Protein AF-A0A143XSC1-F1 (afdb_monomer)

Secondary structure (DSSP, 8-state):
-HHHHHHHHHTTHHHH-HHHHHHHHHHHHHHHHHTTSS-HHHHHHHHHHHHHTT-TTTTSS--TTS---HHHHHHHHHHHHHHHHTT-HHHHHHHHHHHHHHHHTSTTTTTS--TTHHHHHHHHHHHHHHTT-HHHHHHHHHHHHHHHHHHT--TTHHHHHHHHHHHHHHHHHHHHSS----HHHHHHHHHHHHHHHHTT-HHHHHHHHHHHHHHHT---

pLDDT: mean 88.8, std 8.93, range [53.47, 97.88]

Foldseek 3Di:
DVVVVVVCVVVVCCPPPLLNVLVVLLVCLVVCVVVVNDALVVSLVSLQVSLCSPVVCPPVDQQLQPQDDLSNVVSLLSNLVSCVVVVVLVVSLVSLNSNLSNQVNDPCNVVDDNPCPLVSLLVNLVSCLSNVNLVVSLVSLVVSCVVCVVVVHLPCNLSSLVSNLVSVQVVCCVVPVHGDDDDVNLVSLVVSLVSCVVVVVPVVNVVSVVVSVVSVPHDD

Sequence (220 aa):
MQQLEVTLRRKRLVENCPRNYQFILMTNAIIEKTLGKISSEEKRNQLILALQQTIPEYPNKDLSKRMLLWQEAKILNSIVTTYIDCQDYEKATEVWEMIRNSYQASKLYRFVDYEGYNLMQANYASCIGSSGDYFQSTKLCYENIRHCLKEGNIEFLERACYGITWNREQEIKQKYGKLKKETTYLEKLRQAEVIANMLNQTVLIEFLKKHRQMLDKITH

Mean predicted aligned error: 6.28 Å

Nearest PDB structures (foldseek):
  8rsv-assembly2_B  TM=7.658E-01  e=3.445E-02  Bacillus phage phi3T
  8rte-assembly1_B  TM=5.671E-01  e=4.942E-02  Bacillus phage phi105
  2hr2-assembly2_B  TM=6.413E-01  e=1.165E-01  Chlorobaculum tepidum TLS
  7qds-assembly1_B  TM=4.715E-01  e=2.628E-02  Homo sapiens
  4d0p-assembly1_A  TM=4.547E-01  e=2.746E-01  Homo sapiens

Solvent-accessible surface area (backbone atoms only — not comparable to full-atom values): 11752 Å² total; per-residue (Å²): 110,70,70,56,55,52,48,46,58,73,63,35,44,57,81,75,29,48,67,48,38,22,50,51,40,40,49,48,31,52,50,38,37,74,72,66,75,41,51,52,65,57,29,33,55,41,34,48,58,19,42,31,50,82,38,70,58,54,88,84,52,88,50,32,80,42,75,68,52,72,68,54,49,53,44,51,53,52,39,31,52,29,28,48,78,69,68,36,47,65,63,24,47,55,55,45,50,30,55,52,37,7,48,68,64,31,94,51,54,92,75,52,91,56,95,51,53,66,59,49,54,51,52,45,24,51,49,38,32,73,68,66,43,30,66,62,15,36,52,43,22,54,52,49,44,55,49,29,62,72,73,72,49,66,94,59,45,29,57,26,27,36,48,39,24,53,30,52,50,49,54,39,28,72,74,65,76,40,82,70,79,55,71,72,42,53,52,28,40,50,52,15,39,54,45,26,58,78,68,66,37,63,71,56,37,53,52,47,53,53,51,50,58,57,52,70,68,52,76,133

Structure (mmCIF, N/CA/C/O backbone):
data_AF-A0A143XSC1-F1
#
_entry.id   AF-A0A143XSC1-F1
#
loop_
_atom_site.group_PDB
_atom_site.id
_atom_site.type_symbol
_atom_site.label_atom_id
_atom_site.label_alt_id
_atom_site.label_comp_id
_atom_site.label_asym_id
_atom_site.label_entity_id
_atom_site.label_seq_id
_atom_site.pdbx_PDB_ins_code
_atom_site.Cartn_x
_atom_site.Cartn_y
_atom_site.Cartn_z
_atom_site.occupancy
_atom_site.B_iso_or_equiv
_atom_site.auth_seq_id
_atom_site.auth_comp_id
_atom_site.auth_asym_id
_atom_site.auth_atom_id
_atom_site.pdbx_PDB_model_num
ATOM 1 N N . MET A 1 1 ? 18.998 23.230 -22.964 1.00 53.47 1 MET A N 1
ATOM 2 C CA . MET A 1 1 ? 17.919 22.227 -23.137 1.00 53.47 1 MET A CA 1
ATOM 3 C C . MET A 1 1 ? 17.970 21.511 -24.490 1.00 53.47 1 MET A C 1
ATOM 5 O O . MET A 1 1 ? 18.024 20.290 -24.472 1.00 53.47 1 MET A O 1
ATOM 9 N N . GLN A 1 2 ? 18.075 22.205 -25.634 1.00 57.94 2 GLN A N 1
ATOM 10 C CA . GLN A 1 2 ? 18.124 21.576 -26.976 1.00 57.94 2 GLN A CA 1
ATOM 11 C C . GLN A 1 2 ? 19.201 20.479 -27.157 1.00 57.94 2 GLN A C 1
ATOM 13 O O . GLN A 1 2 ? 18.932 19.454 -27.776 1.00 57.94 2 GLN A O 1
ATOM 18 N N . GLN A 1 3 ? 20.398 20.619 -26.569 1.00 73.31 3 GLN A N 1
ATOM 19 C CA . GLN A 1 3 ? 21.438 19.574 -26.640 1.00 73.31 3 GLN A CA 1
ATOM 20 C C . GLN A 1 3 ? 21.057 18.262 -25.931 1.00 73.31 3 GLN A C 1
ATOM 22 O O . GLN A 1 3 ? 21.475 17.186 -26.367 1.00 73.31 3 GLN A O 1
ATOM 27 N N . LEU A 1 4 ? 20.266 18.328 -24.855 1.00 75.25 4 LEU A N 1
ATOM 28 C CA . LEU A 1 4 ? 19.865 17.143 -24.096 1.00 75.25 4 LEU A CA 1
ATOM 29 C C . LEU A 1 4 ? 18.813 16.339 -24.864 1.00 75.25 4 LEU A C 1
ATOM 31 O O . LEU A 1 4 ? 18.973 15.133 -25.014 1.00 75.25 4 LEU A O 1
ATOM 35 N N . GLU A 1 5 ? 17.797 16.999 -25.423 1.00 74.62 5 GLU A N 1
ATOM 36 C CA . GLU A 1 5 ? 16.769 16.352 -26.252 1.00 74.62 5 GLU A CA 1
ATOM 37 C C . GLU A 1 5 ? 17.369 15.679 -27.490 1.00 74.62 5 GLU A C 1
ATOM 39 O O . GLU A 1 5 ? 17.056 14.524 -27.786 1.00 74.62 5 GLU A O 1
ATOM 44 N N . VAL A 1 6 ? 18.298 16.362 -28.171 1.00 77.50 6 VAL A N 1
ATOM 45 C CA . VAL A 1 6 ? 19.040 15.797 -29.307 1.00 77.50 6 VAL A CA 1
ATOM 46 C C . VAL A 1 6 ? 19.853 14.577 -28.872 1.00 77.50 6 VAL A C 1
ATOM 48 O O . VAL A 1 6 ? 19.858 13.563 -29.566 1.00 77.50 6 VAL A O 1
ATOM 51 N N . THR A 1 7 ? 20.494 14.628 -27.702 1.00 75.75 7 THR A N 1
ATOM 52 C CA . THR A 1 7 ? 21.266 13.497 -27.165 1.00 75.75 7 THR A CA 1
ATOM 53 C C . THR A 1 7 ? 20.369 12.314 -26.789 1.00 75.75 7 THR A C 1
ATOM 55 O O . THR A 1 7 ? 20.707 11.177 -27.118 1.00 75.75 7 THR A O 1
ATOM 58 N N . LEU A 1 8 ? 19.222 12.560 -26.148 1.00 72.88 8 LEU A N 1
ATOM 59 C CA . LEU A 1 8 ? 18.242 11.534 -25.770 1.00 72.88 8 LEU A CA 1
ATOM 60 C C . LEU A 1 8 ? 17.684 10.813 -27.006 1.00 72.88 8 LEU A C 1
ATOM 62 O O . LEU A 1 8 ? 17.667 9.580 -27.034 1.00 72.88 8 LEU A O 1
ATOM 66 N N . ARG A 1 9 ? 17.302 11.575 -28.044 1.00 73.12 9 ARG A N 1
ATOM 67 C CA . ARG A 1 9 ? 16.818 11.036 -29.326 1.00 73.12 9 ARG A CA 1
ATOM 68 C C . ARG A 1 9 ? 17.917 10.286 -30.075 1.00 73.12 9 ARG A C 1
ATOM 70 O O . ARG A 1 9 ? 17.710 9.145 -30.471 1.00 73.12 9 ARG A O 1
ATOM 77 N N . ARG A 1 10 ? 19.114 10.872 -30.205 1.00 72.25 10 ARG A N 1
ATOM 78 C CA . ARG A 1 10 ? 20.255 10.249 -30.903 1.00 72.25 10 ARG A CA 1
ATOM 79 C C . ARG A 1 10 ? 20.677 8.930 -30.262 1.00 72.25 10 ARG A C 1
ATOM 81 O O . ARG A 1 10 ? 20.982 7.979 -30.972 1.00 72.25 10 ARG A O 1
ATOM 88 N N . LYS A 1 11 ? 20.708 8.864 -28.929 1.00 72.31 11 LYS A N 1
ATOM 89 C CA . LYS A 1 11 ? 21.064 7.640 -28.198 1.00 72.31 11 LYS A CA 1
ATOM 90 C C . LYS A 1 11 ? 19.918 6.622 -28.132 1.00 72.31 11 LYS A C 1
ATOM 92 O O . LYS A 1 11 ? 20.134 5.532 -27.603 1.00 72.31 11 LYS A O 1
ATOM 97 N N . ARG A 1 12 ? 18.725 6.972 -28.642 1.00 74.75 12 ARG A N 1
ATOM 98 C CA . ARG A 1 12 ? 17.505 6.149 -28.620 1.00 74.75 12 ARG A CA 1
ATOM 99 C C . ARG A 1 12 ? 17.269 5.548 -27.229 1.00 74.75 12 ARG A C 1
ATOM 101 O O . ARG A 1 12 ? 16.943 4.377 -27.093 1.00 74.75 12 ARG A O 1
ATOM 108 N N . LEU A 1 13 ? 17.500 6.333 -26.169 1.00 71.50 13 LEU A N 1
ATOM 109 C CA . LEU A 1 13 ? 17.556 5.809 -24.794 1.00 71.50 13 LEU A CA 1
ATOM 110 C C . LEU A 1 13 ? 16.220 5.245 -24.312 1.00 71.50 13 LEU A C 1
ATOM 112 O O . LEU A 1 13 ? 16.215 4.411 -23.413 1.00 71.50 13 LEU A O 1
ATOM 116 N N . VAL A 1 14 ? 15.110 5.686 -24.899 1.00 69.25 14 VAL A N 1
ATOM 117 C CA . VAL A 1 14 ? 13.780 5.114 -24.661 1.00 69.25 14 VAL A CA 1
ATOM 118 C C . VAL A 1 14 ? 13.671 3.703 -25.240 1.00 69.25 14 VAL A C 1
ATOM 120 O O . VAL A 1 14 ? 13.105 2.830 -24.601 1.00 69.25 14 VAL A O 1
ATOM 123 N N . GLU A 1 15 ? 14.250 3.472 -26.415 1.00 70.56 15 GLU A N 1
ATOM 124 C CA . GLU A 1 15 ? 14.113 2.226 -27.178 1.00 70.56 15 GLU A CA 1
ATOM 125 C C . GLU A 1 15 ? 15.192 1.200 -26.801 1.00 70.56 15 GLU A C 1
ATOM 127 O O . GLU A 1 15 ? 14.943 0.002 -26.799 1.00 70.56 15 GLU A O 1
ATOM 132 N N . ASN A 1 16 ? 16.387 1.669 -26.434 1.00 78.56 16 ASN A N 1
ATOM 133 C CA . ASN A 1 16 ? 17.549 0.818 -26.171 1.00 78.56 16 ASN A CA 1
ATOM 134 C C . ASN A 1 16 ? 17.730 0.448 -24.689 1.00 78.56 16 ASN A C 1
ATOM 136 O O . ASN A 1 16 ? 18.581 -0.378 -24.367 1.00 78.56 16 ASN A O 1
ATOM 140 N N . CYS A 1 17 ? 16.991 1.076 -23.770 1.00 84.88 17 CYS A N 1
ATOM 141 C CA . CYS A 1 17 ? 17.088 0.794 -22.338 1.00 84.88 17 CYS A CA 1
ATOM 142 C C . CYS A 1 17 ? 15.740 0.279 -21.818 1.00 84.88 17 CYS A C 1
ATOM 144 O O . CYS A 1 17 ? 14.825 1.087 -21.623 1.00 84.88 17 CYS A O 1
ATOM 146 N N . PRO A 1 18 ? 15.619 -1.024 -21.503 1.00 86.38 18 PRO A N 1
ATOM 147 C CA . PRO A 1 18 ? 14.362 -1.598 -21.025 1.00 86.38 18 PRO A CA 1
ATOM 148 C C . PRO A 1 18 ? 13.798 -0.894 -19.784 1.00 86.38 18 PRO A C 1
ATOM 150 O O . PRO A 1 18 ? 12.588 -0.747 -19.653 1.00 86.38 18 PRO A O 1
ATOM 153 N N . ARG A 1 19 ? 14.664 -0.363 -18.908 1.00 87.50 19 ARG A N 1
ATOM 154 C CA . ARG A 1 19 ? 14.249 0.424 -17.732 1.00 87.50 19 ARG A CA 1
ATOM 155 C C . ARG A 1 19 ? 13.591 1.757 -18.089 1.00 87.50 19 ARG A C 1
ATOM 157 O O . ARG A 1 19 ? 12.661 2.175 -17.406 1.00 87.50 19 ARG A O 1
ATOM 164 N N . ASN A 1 20 ? 14.045 2.419 -19.150 1.00 87.56 20 ASN A N 1
ATOM 165 C CA . ASN A 1 20 ? 13.431 3.671 -19.591 1.00 87.56 20 ASN A CA 1
ATOM 166 C C . ASN A 1 20 ? 12.065 3.400 -20.220 1.00 87.56 20 ASN A C 1
ATOM 168 O O . ASN A 1 20 ? 11.109 4.122 -19.945 1.00 87.56 20 ASN A O 1
ATOM 172 N N . TYR A 1 21 ? 11.963 2.332 -21.013 1.00 88.06 21 TYR A N 1
ATOM 173 C CA . TYR A 1 21 ? 10.695 1.931 -21.608 1.00 88.06 21 TYR A CA 1
ATOM 174 C C . TYR A 1 21 ? 9.681 1.487 -20.545 1.00 88.06 21 TYR A C 1
ATOM 176 O O . TYR A 1 21 ? 8.552 1.974 -20.531 1.00 88.06 21 TYR A O 1
ATOM 184 N N . GLN A 1 22 ? 10.116 0.674 -19.577 1.00 92.31 22 GLN A N 1
ATOM 185 C CA . GLN A 1 22 ? 9.345 0.309 -18.387 1.00 92.31 22 GLN A CA 1
ATOM 186 C C . GLN A 1 22 ? 8.793 1.538 -17.651 1.00 92.31 22 GLN A C 1
ATOM 188 O O . GLN A 1 22 ? 7.606 1.586 -17.331 1.00 92.31 22 GLN A O 1
ATOM 193 N N . PHE A 1 23 ? 9.640 2.540 -17.396 1.00 90.50 23 PHE A N 1
ATOM 194 C CA . PHE A 1 23 ? 9.232 3.762 -16.705 1.00 90.50 23 PHE A CA 1
ATOM 195 C C . PHE A 1 23 ? 8.156 4.537 -17.478 1.00 90.50 23 PHE A C 1
ATOM 197 O O . PHE A 1 23 ? 7.181 4.997 -16.880 1.00 90.50 23 PHE A O 1
ATOM 204 N N . ILE A 1 24 ? 8.305 4.658 -18.800 1.00 90.25 24 ILE A N 1
ATOM 205 C CA . ILE A 1 24 ? 7.336 5.352 -19.659 1.00 90.25 24 ILE A CA 1
ATOM 206 C C . ILE A 1 24 ? 5.997 4.613 -19.669 1.00 90.25 24 ILE A C 1
ATOM 208 O O . ILE A 1 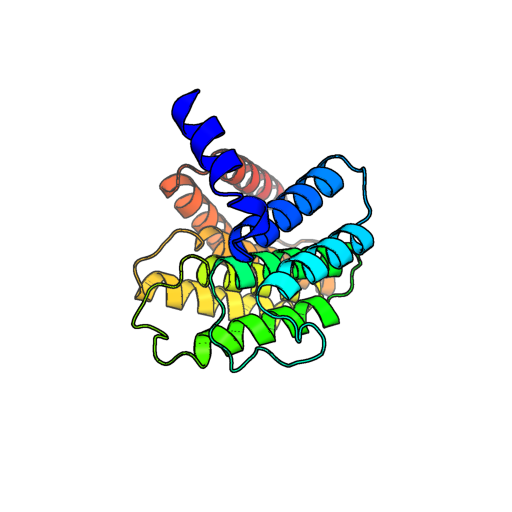24 ? 4.963 5.242 -19.456 1.00 90.25 24 ILE A O 1
ATOM 212 N N . LEU A 1 25 ? 6.011 3.289 -19.848 1.00 92.56 25 LEU A N 1
ATOM 213 C CA . LEU A 1 25 ? 4.795 2.473 -19.832 1.00 92.56 25 LEU A CA 1
ATOM 214 C C . LEU A 1 25 ? 4.064 2.574 -18.486 1.00 92.56 25 LEU A C 1
ATOM 216 O O . LEU A 1 25 ? 2.864 2.836 -18.461 1.00 92.56 25 LEU A O 1
ATOM 220 N N . MET A 1 26 ? 4.789 2.448 -17.368 1.00 94.56 26 MET A N 1
ATOM 221 C CA . MET A 1 26 ? 4.215 2.615 -16.028 1.00 94.56 26 MET A CA 1
ATOM 222 C C . MET A 1 26 ? 3.585 4.003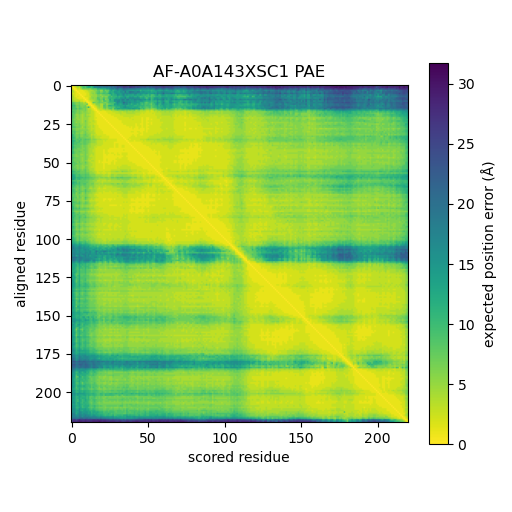 -15.856 1.00 94.56 26 MET A C 1
ATOM 224 O O . MET A 1 26 ? 2.467 4.120 -15.354 1.00 94.56 26 MET A O 1
ATOM 228 N N . THR A 1 27 ? 4.295 5.053 -16.270 1.00 93.56 27 THR A N 1
ATOM 229 C CA . THR A 1 27 ? 3.835 6.440 -16.124 1.00 93.56 27 THR A CA 1
ATOM 230 C C . THR A 1 27 ? 2.571 6.694 -16.940 1.00 93.56 27 THR A C 1
ATOM 232 O O . THR A 1 27 ? 1.609 7.251 -16.411 1.00 93.56 27 THR A O 1
ATOM 235 N N . ASN A 1 28 ? 2.530 6.229 -18.190 1.00 94.25 28 ASN A N 1
ATOM 236 C CA . ASN A 1 28 ? 1.355 6.363 -19.049 1.00 94.25 28 ASN A CA 1
ATOM 237 C C . ASN A 1 28 ? 0.142 5.639 -18.454 1.00 94.25 28 ASN A C 1
ATOM 239 O O . ASN A 1 28 ? -0.910 6.257 -18.321 1.00 94.25 28 ASN A O 1
ATOM 243 N N . ALA A 1 29 ? 0.310 4.399 -17.983 1.00 96.19 29 ALA A N 1
ATOM 244 C CA . ALA A 1 29 ? -0.768 3.633 -17.357 1.00 96.19 29 ALA A CA 1
ATOM 245 C C . ALA A 1 29 ? -1.358 4.339 -16.123 1.00 96.19 29 ALA A C 1
ATOM 247 O O . ALA A 1 29 ? -2.573 4.356 -15.907 1.00 96.19 29 ALA A O 1
ATOM 248 N N . ILE A 1 30 ? -0.503 4.953 -15.297 1.00 94.56 30 ILE A N 1
ATOM 249 C CA . ILE A 1 30 ? -0.938 5.724 -14.125 1.00 94.56 30 ILE A CA 1
ATOM 250 C C . ILE A 1 30 ? -1.704 6.982 -14.556 1.00 94.56 30 ILE A C 1
ATOM 252 O O . ILE A 1 30 ? -2.778 7.252 -14.012 1.00 94.56 30 ILE A O 1
ATOM 256 N N . ILE A 1 31 ? -1.183 7.739 -15.525 1.00 95.44 31 ILE A N 1
ATOM 257 C CA . ILE A 1 31 ? -1.809 8.977 -16.013 1.00 95.44 31 ILE A CA 1
ATOM 258 C C . ILE A 1 31 ? -3.158 8.677 -16.671 1.00 95.44 31 ILE A C 1
ATOM 260 O O . ILE A 1 31 ? -4.155 9.308 -16.329 1.00 95.44 31 ILE A O 1
ATOM 264 N N . GLU A 1 32 ? -3.217 7.704 -17.577 1.00 96.88 32 GLU A N 1
ATOM 265 C CA . GLU A 1 32 ? -4.442 7.332 -18.287 1.00 96.88 32 GLU A CA 1
ATOM 266 C C . GLU A 1 32 ? -5.543 6.899 -17.319 1.00 96.88 32 GLU A C 1
ATOM 268 O O . GLU A 1 32 ? -6.682 7.354 -17.446 1.00 96.88 32 GLU A O 1
ATOM 273 N N . LYS A 1 33 ? -5.203 6.102 -16.298 1.00 96.00 33 LYS A N 1
ATOM 274 C CA . LYS A 1 33 ? -6.163 5.713 -15.259 1.00 96.00 33 LYS A CA 1
ATOM 275 C C . LYS A 1 33 ? -6.625 6.908 -14.431 1.00 96.00 33 LYS A C 1
ATOM 277 O O . LYS A 1 33 ? -7.815 7.032 -14.153 1.00 96.00 33 LYS A O 1
ATOM 282 N N . THR A 1 34 ? -5.704 7.790 -14.047 1.00 93.88 34 THR A N 1
ATOM 283 C CA . THR A 1 34 ? -6.022 8.995 -13.257 1.00 93.88 34 THR A CA 1
ATOM 284 C C . THR A 1 34 ? -6.955 9.934 -14.023 1.00 93.88 34 THR A C 1
ATOM 286 O O . THR A 1 34 ? -7.848 10.533 -13.435 1.00 93.88 34 THR A O 1
ATOM 289 N N . LEU A 1 35 ? -6.793 10.017 -15.346 1.00 95.56 35 LEU A N 1
ATOM 290 C CA . LEU A 1 35 ? -7.663 10.782 -16.241 1.00 95.56 35 LEU A CA 1
ATOM 291 C C . LEU A 1 35 ? -8.979 10.061 -16.590 1.00 95.56 35 LEU A C 1
ATOM 293 O O . LEU A 1 35 ? -9.747 10.579 -17.397 1.00 95.56 35 LEU A O 1
ATOM 297 N N . GLY A 1 36 ? -9.232 8.869 -16.040 1.00 95.50 36 GLY A N 1
ATOM 298 C CA . GLY A 1 36 ? -10.435 8.082 -16.321 1.00 95.50 36 GLY A CA 1
ATOM 299 C C . GLY A 1 36 ? -10.503 7.509 -17.741 1.00 95.50 36 GLY A C 1
ATOM 300 O O . GLY A 1 36 ? -11.580 7.124 -18.180 1.00 95.50 36 GLY A O 1
ATOM 301 N N . LYS A 1 37 ? -9.377 7.459 -18.466 1.00 97.25 37 LYS A N 1
ATOM 302 C CA . LYS A 1 37 ? -9.316 6.971 -19.856 1.00 97.25 37 LYS A CA 1
ATOM 303 C C . LYS A 1 37 ? -9.288 5.451 -19.960 1.00 97.25 37 LYS A C 1
ATOM 305 O O . LYS A 1 37 ? -9.700 4.918 -20.980 1.00 97.25 37 LYS A O 1
ATOM 310 N N . ILE A 1 38 ? -8.773 4.787 -18.927 1.00 97.69 38 ILE A N 1
ATOM 311 C CA . ILE A 1 38 ? -8.673 3.330 -18.853 1.00 97.69 38 ILE A CA 1
ATOM 312 C C . ILE A 1 38 ? -9.216 2.822 -17.515 1.00 97.69 38 ILE A C 1
ATOM 314 O O . ILE A 1 38 ? -9.172 3.502 -16.482 1.00 97.69 38 ILE A O 1
ATOM 318 N N . SER A 1 39 ? -9.721 1.598 -17.535 1.00 97.44 39 SER A N 1
ATOM 319 C CA . SER A 1 39 ? -10.133 0.814 -16.376 1.00 97.44 39 SER A CA 1
ATOM 320 C C . SER A 1 39 ? -8.936 0.370 -15.521 1.00 97.44 39 SER A C 1
ATOM 322 O O . SER A 1 39 ? -7.770 0.480 -15.911 1.00 97.44 39 SER A O 1
ATOM 324 N N . SER A 1 40 ? -9.211 -0.135 -14.312 1.00 96.69 40 SER A N 1
ATOM 325 C CA . SER A 1 40 ? -8.159 -0.698 -13.449 1.00 96.69 40 SER A CA 1
ATOM 326 C C . SER A 1 40 ? -7.548 -1.971 -14.052 1.00 96.69 40 SER A C 1
ATOM 328 O O . SER A 1 40 ? -6.351 -2.200 -13.897 1.00 96.69 40 SER A O 1
ATOM 330 N N . GLU A 1 41 ? -8.328 -2.751 -14.804 1.00 97.06 41 GLU A N 1
ATOM 331 C CA . GLU A 1 41 ? -7.845 -3.934 -15.522 1.00 97.06 41 GLU A CA 1
ATOM 332 C C . GLU A 1 41 ? -6.928 -3.573 -16.698 1.00 97.06 41 GLU A C 1
ATOM 334 O O . GLU A 1 41 ? -5.845 -4.139 -16.835 1.00 97.06 41 GLU A O 1
ATOM 339 N N . GLU A 1 42 ? -7.288 -2.572 -17.499 1.00 97.62 42 GLU A N 1
ATOM 340 C CA . GLU A 1 42 ? -6.419 -2.086 -18.578 1.00 97.62 42 GLU A CA 1
ATOM 341 C C . GLU A 1 42 ? -5.112 -1.504 -18.026 1.00 97.62 42 GLU A C 1
ATOM 343 O O . GLU A 1 42 ? -4.034 -1.831 -18.529 1.00 97.62 42 GLU A O 1
ATOM 348 N N . LYS A 1 43 ? -5.175 -0.726 -16.931 1.00 97.81 43 LYS A N 1
ATOM 349 C CA . LYS A 1 43 ? -3.973 -0.262 -16.216 1.00 97.81 43 LYS A CA 1
ATOM 350 C C . LYS A 1 43 ? -3.108 -1.446 -15.787 1.00 97.81 43 LYS A C 1
ATOM 352 O O . LYS A 1 43 ? -1.892 -1.407 -15.965 1.00 97.81 43 LYS A O 1
ATOM 357 N N . ARG A 1 44 ? -3.709 -2.500 -15.227 1.00 97.88 44 ARG A N 1
ATOM 358 C CA . ARG A 1 44 ? -2.992 -3.709 -14.799 1.00 97.88 44 ARG A CA 1
ATOM 359 C C . ARG A 1 44 ? -2.264 -4.368 -15.966 1.00 97.88 44 ARG A C 1
ATOM 361 O O . ARG A 1 44 ? -1.077 -4.650 -15.837 1.00 97.88 44 ARG A O 1
ATOM 368 N N . ASN A 1 45 ? -2.931 -4.544 -17.103 1.00 97.25 45 ASN A N 1
ATOM 369 C CA . ASN A 1 45 ? -2.332 -5.141 -18.298 1.00 97.25 45 ASN A CA 1
ATOM 370 C C . ASN A 1 45 ? -1.138 -4.315 -18.803 1.00 97.25 45 ASN A C 1
ATOM 372 O O . ASN A 1 45 ? -0.071 -4.871 -19.063 1.00 97.25 45 ASN A O 1
ATOM 376 N N . GLN A 1 46 ? -1.264 -2.985 -18.850 1.00 97.38 46 GLN A N 1
ATOM 377 C CA . GLN A 1 46 ? -0.148 -2.107 -19.218 1.00 97.38 46 GLN A CA 1
ATOM 378 C C . GLN A 1 46 ? 1.022 -2.185 -18.218 1.00 97.38 46 GLN A C 1
ATOM 380 O O . GLN A 1 46 ? 2.186 -2.198 -18.620 1.00 97.38 46 GLN A O 1
ATOM 385 N N . LEU A 1 47 ? 0.740 -2.282 -16.914 1.00 97.88 47 LEU A N 1
ATOM 386 C CA . LEU A 1 47 ? 1.769 -2.439 -15.882 1.00 97.88 47 LEU A CA 1
ATOM 387 C C . LEU A 1 47 ? 2.477 -3.800 -15.956 1.00 97.88 47 LEU A C 1
ATOM 389 O O . LEU A 1 47 ? 3.686 -3.861 -15.737 1.00 97.88 47 LEU A O 1
ATOM 393 N N . ILE A 1 48 ? 1.762 -4.875 -16.301 1.00 97.25 48 ILE A N 1
ATOM 394 C CA . ILE A 1 48 ? 2.359 -6.194 -16.560 1.00 97.25 48 ILE A CA 1
ATOM 395 C C . ILE A 1 48 ? 3.339 -6.098 -17.736 1.00 97.25 48 ILE A C 1
ATOM 397 O O . ILE A 1 48 ? 4.489 -6.514 -17.600 1.00 97.25 48 ILE A O 1
ATOM 401 N N . LEU A 1 49 ? 2.931 -5.470 -18.845 1.00 95.88 49 LEU A N 1
ATOM 402 C CA . LEU A 1 49 ? 3.799 -5.243 -20.009 1.00 95.88 49 LEU A CA 1
ATOM 403 C C . LEU A 1 49 ? 5.031 -4.393 -19.660 1.00 95.88 49 LEU A C 1
ATOM 405 O O . LEU A 1 49 ? 6.131 -4.650 -20.157 1.00 95.88 49 LEU A O 1
ATOM 409 N N . ALA A 1 50 ? 4.868 -3.397 -18.783 1.00 96.06 50 ALA A N 1
ATOM 410 C CA . ALA A 1 50 ? 5.972 -2.589 -18.274 1.00 96.06 50 ALA A CA 1
ATOM 411 C C . ALA A 1 50 ? 6.950 -3.427 -17.434 1.00 96.06 50 ALA A C 1
ATOM 413 O O . ALA A 1 50 ? 8.169 -3.305 -17.586 1.00 96.06 50 ALA A O 1
ATOM 414 N N . LEU A 1 51 ? 6.442 -4.300 -16.560 1.00 96.19 51 LEU A N 1
ATOM 415 C CA . LEU A 1 51 ? 7.278 -5.165 -15.730 1.00 96.19 51 LEU A CA 1
ATOM 416 C C . LEU A 1 51 ? 8.043 -6.195 -16.572 1.00 96.19 51 LEU A C 1
ATOM 418 O O . LEU A 1 51 ? 9.228 -6.423 -16.332 1.00 96.19 51 LEU A O 1
ATOM 422 N N . GLN A 1 52 ? 7.407 -6.728 -17.617 1.00 96.06 52 GLN A N 1
ATOM 423 C CA . GLN A 1 52 ? 8.007 -7.685 -18.553 1.00 96.06 52 GLN A CA 1
ATOM 424 C C . GLN A 1 52 ? 9.237 -7.146 -19.297 1.00 96.06 52 GLN A C 1
ATOM 426 O O . GLN A 1 52 ? 10.055 -7.934 -19.763 1.00 96.06 52 GLN A O 1
ATOM 431 N N . GLN A 1 53 ? 9.441 -5.824 -19.339 1.00 94.50 53 GLN A N 1
ATOM 432 C CA . GLN A 1 53 ? 10.664 -5.237 -19.900 1.00 94.50 53 GLN A CA 1
ATOM 433 C C . GLN A 1 53 ? 11.923 -5.577 -19.083 1.00 94.50 53 GLN A C 1
ATOM 435 O O . GLN A 1 53 ? 13.023 -5.591 -19.630 1.00 94.50 53 GLN A O 1
ATOM 440 N N . THR A 1 54 ? 11.795 -5.848 -17.778 1.00 93.81 54 THR A N 1
ATOM 441 C CA . THR A 1 54 ? 12.929 -6.232 -16.908 1.00 93.81 54 THR A CA 1
ATOM 442 C C . THR A 1 54 ? 12.756 -7.601 -16.247 1.00 93.81 54 THR A C 1
ATOM 444 O O . THR A 1 54 ? 13.736 -8.188 -15.773 1.00 93.81 54 THR A O 1
ATOM 447 N N . ILE A 1 55 ? 11.529 -8.130 -16.244 1.00 94.75 55 ILE A N 1
ATOM 448 C CA . ILE A 1 55 ? 11.168 -9.461 -15.745 1.00 94.75 55 ILE A CA 1
ATOM 449 C C . ILE A 1 55 ? 10.274 -10.171 -16.777 1.00 94.75 55 ILE A C 1
ATOM 451 O O . ILE A 1 55 ? 9.061 -10.267 -16.569 1.00 94.75 55 ILE A O 1
ATOM 455 N N . PRO A 1 56 ? 10.832 -10.666 -17.899 1.00 94.44 56 PRO A N 1
ATOM 456 C CA . PRO A 1 56 ? 10.042 -11.278 -18.971 1.00 94.44 56 PRO A CA 1
ATOM 457 C C . PRO A 1 56 ? 9.165 -12.448 -18.514 1.00 94.44 56 PRO A C 1
ATOM 459 O O . PRO A 1 56 ? 8.145 -12.728 -19.135 1.00 94.44 56 PRO A O 1
ATOM 462 N N . GLU A 1 57 ? 9.539 -13.134 -17.429 1.00 93.69 57 GLU A N 1
ATOM 463 C CA . GLU A 1 57 ? 8.799 -14.294 -16.929 1.00 93.69 57 GLU A CA 1
ATOM 464 C C . GLU A 1 57 ? 7.548 -13.940 -16.104 1.00 93.69 57 GLU A C 1
ATOM 466 O O . GLU A 1 57 ? 6.787 -14.840 -15.759 1.00 93.69 57 GLU A O 1
ATOM 471 N N . TYR A 1 58 ? 7.312 -12.671 -15.759 1.00 94.31 58 TYR A N 1
ATOM 472 C CA . TYR A 1 58 ? 6.117 -12.266 -15.009 1.00 94.31 58 TYR A CA 1
ATOM 473 C C . TYR A 1 58 ? 4.858 -12.292 -15.905 1.00 94.31 58 TYR A C 1
ATOM 475 O O . TYR A 1 58 ? 4.940 -11.860 -17.056 1.00 94.31 58 TYR A O 1
ATOM 483 N N . PRO A 1 59 ? 3.680 -12.748 -15.425 1.00 92.94 59 PRO A N 1
ATOM 484 C CA . PRO A 1 59 ? 3.355 -13.202 -14.065 1.00 92.94 59 PRO A CA 1
ATOM 485 C C . PRO A 1 59 ? 3.584 -14.702 -13.805 1.00 92.94 59 PRO A C 1
ATOM 487 O O . PRO A 1 59 ? 3.209 -15.205 -12.754 1.00 92.94 59 PRO A O 1
ATOM 490 N N . ASN A 1 60 ? 4.207 -15.431 -14.730 1.00 92.12 60 ASN A N 1
ATOM 491 C CA . ASN A 1 60 ? 4.298 -16.896 -14.689 1.00 92.12 60 ASN A CA 1
ATOM 492 C C . ASN A 1 60 ? 5.357 -17.446 -13.716 1.00 92.12 60 ASN A C 1
ATOM 494 O O . ASN A 1 60 ? 5.523 -18.661 -13.614 1.00 92.12 60 ASN A O 1
ATOM 498 N N . LYS A 1 61 ? 6.109 -16.583 -13.028 1.00 90.19 61 LYS A N 1
ATOM 499 C CA . LYS A 1 61 ? 7.189 -16.973 -12.118 1.00 90.19 61 LYS A CA 1
ATOM 500 C C . LYS A 1 61 ? 7.062 -16.255 -10.787 1.00 90.19 61 LYS A C 1
ATOM 502 O O . LYS A 1 61 ? 6.918 -15.035 -10.750 1.00 90.19 61 LYS A O 1
ATOM 507 N N . ASP A 1 62 ? 7.212 -17.018 -9.710 1.00 90.50 62 ASP A N 1
ATOM 508 C CA . ASP A 1 62 ? 7.296 -16.477 -8.358 1.00 90.50 62 ASP A CA 1
ATOM 509 C C . ASP A 1 62 ? 8.572 -15.633 -8.188 1.00 90.50 62 ASP A C 1
ATOM 511 O O . ASP A 1 62 ? 9.697 -16.103 -8.405 1.00 90.50 62 ASP A O 1
ATOM 515 N N . LEU A 1 63 ? 8.387 -14.370 -7.801 1.00 92.25 63 LEU A N 1
ATOM 516 C CA . LEU A 1 63 ? 9.468 -13.411 -7.581 1.00 92.25 63 LEU A CA 1
ATOM 517 C C . LEU A 1 63 ? 9.910 -13.337 -6.110 1.00 92.25 63 LEU A C 1
ATOM 519 O O . LEU A 1 63 ? 10.839 -12.591 -5.806 1.00 92.25 63 LEU A O 1
ATOM 523 N N . SER A 1 64 ? 9.326 -14.137 -5.211 1.00 90.44 64 SER A N 1
ATOM 524 C CA . SER A 1 64 ? 9.587 -14.130 -3.761 1.00 90.44 64 SER A CA 1
ATOM 525 C C . SER A 1 64 ? 11.049 -14.369 -3.366 1.00 90.44 64 SER A C 1
ATOM 527 O O . SER A 1 64 ? 11.461 -14.018 -2.266 1.00 90.44 64 SER A O 1
ATOM 529 N N . LYS A 1 65 ? 11.858 -14.961 -4.252 1.00 88.25 65 LYS A N 1
ATOM 530 C CA . LYS A 1 65 ? 13.290 -15.239 -4.027 1.00 88.25 65 LYS A CA 1
ATOM 531 C C . LYS A 1 65 ? 14.221 -14.378 -4.882 1.00 88.25 65 LYS A C 1
ATOM 533 O O . LYS A 1 65 ? 15.440 -14.519 -4.798 1.00 88.25 65 LYS A O 1
ATOM 538 N N . ARG A 1 66 ? 1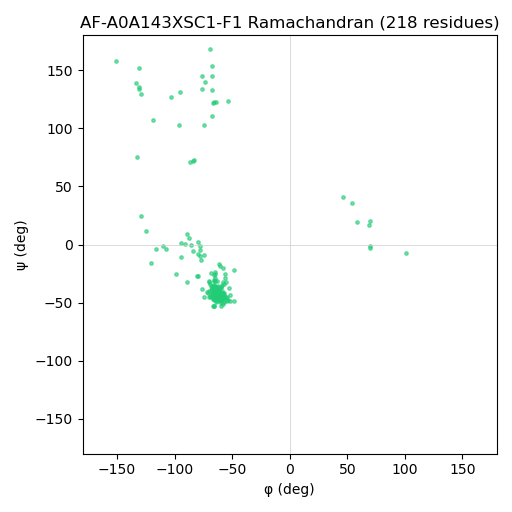3.671 -13.511 -5.736 1.00 87.81 66 ARG A N 1
ATOM 539 C CA . ARG A 1 66 ? 14.437 -12.593 -6.587 1.00 87.81 66 ARG A CA 1
ATOM 540 C C . ARG A 1 66 ? 14.533 -11.252 -5.885 1.00 87.81 66 ARG A C 1
ATOM 542 O O . ARG A 1 66 ? 13.510 -10.713 -5.500 1.00 87.81 66 ARG A O 1
ATOM 549 N N . MET A 1 67 ? 15.723 -10.665 -5.797 1.00 84.50 67 MET A N 1
ATOM 550 C CA . MET A 1 67 ? 15.862 -9.286 -5.321 1.00 84.50 67 MET A CA 1
ATOM 551 C C . MET A 1 67 ? 15.238 -8.324 -6.341 1.00 84.50 67 MET A C 1
ATOM 553 O O . MET A 1 67 ? 15.758 -8.179 -7.448 1.00 84.50 67 MET A O 1
ATOM 557 N N . LEU A 1 68 ? 14.120 -7.697 -5.975 1.00 87.50 68 LEU A N 1
ATOM 558 C CA . LEU A 1 68 ? 13.425 -6.739 -6.833 1.00 87.50 68 LEU A CA 1
ATOM 559 C C . LEU A 1 68 ? 14.152 -5.396 -6.848 1.00 87.50 68 LEU A C 1
ATOM 561 O O . LEU A 1 68 ? 14.483 -4.832 -5.800 1.00 87.50 68 LEU A O 1
ATOM 565 N N . LEU A 1 69 ? 14.330 -4.834 -8.041 1.00 86.38 69 LEU A N 1
ATOM 566 C CA . LEU A 1 69 ? 14.723 -3.437 -8.172 1.00 86.38 69 LEU A CA 1
ATOM 567 C C . LEU A 1 69 ? 13.590 -2.529 -7.684 1.00 86.38 69 LEU A C 1
ATOM 569 O O . LEU A 1 69 ? 12.411 -2.859 -7.789 1.00 86.38 69 LEU A O 1
ATOM 573 N N . TRP A 1 70 ? 13.947 -1.333 -7.224 1.00 82.69 70 TRP A N 1
ATOM 574 C CA . TRP A 1 70 ? 12.981 -0.346 -6.738 1.00 82.69 70 TRP A CA 1
ATOM 575 C C . TRP A 1 70 ? 11.843 -0.055 -7.732 1.00 82.69 70 TRP A C 1
ATOM 577 O O . TRP A 1 70 ? 10.675 -0.013 -7.354 1.00 82.69 70 TRP A O 1
ATOM 587 N N . GLN A 1 71 ? 12.173 0.094 -9.019 1.00 86.81 71 GLN A N 1
ATOM 588 C CA . GLN A 1 71 ? 11.180 0.320 -10.078 1.00 86.81 71 GLN A CA 1
ATOM 589 C C . GLN A 1 71 ? 10.253 -0.889 -10.278 1.00 86.81 71 GLN A C 1
ATOM 591 O O . GLN A 1 71 ? 9.050 -0.717 -10.448 1.00 86.81 71 GLN A O 1
ATOM 596 N N . GLU A 1 72 ? 10.785 -2.112 -10.192 1.00 91.69 72 GLU A N 1
ATOM 597 C CA . GLU A 1 72 ? 9.993 -3.343 -10.312 1.00 91.69 72 GLU A CA 1
ATOM 598 C C . GLU A 1 72 ? 8.986 -3.440 -9.162 1.00 91.69 72 GLU A C 1
ATOM 600 O O . GLU A 1 72 ? 7.802 -3.693 -9.376 1.00 91.69 72 GLU A O 1
ATOM 605 N N . ALA A 1 73 ? 9.428 -3.139 -7.941 1.00 89.50 73 ALA A N 1
ATOM 606 C CA . ALA A 1 73 ? 8.566 -3.159 -6.772 1.00 89.50 73 ALA A CA 1
ATOM 607 C C . ALA A 1 73 ? 7.526 -2.016 -6.781 1.00 89.50 73 ALA A C 1
ATOM 609 O O . ALA A 1 73 ? 6.390 -2.224 -6.355 1.00 89.50 73 ALA A O 1
ATOM 610 N N . LYS A 1 74 ? 7.842 -0.839 -7.345 1.00 89.88 74 LYS A N 1
ATOM 611 C CA . LYS A 1 74 ? 6.859 0.237 -7.609 1.00 89.88 74 LYS A CA 1
ATOM 612 C C . LYS A 1 74 ? 5.761 -0.190 -8.582 1.00 89.88 74 LYS A C 1
ATOM 614 O O . LYS A 1 74 ? 4.586 0.122 -8.359 1.00 89.88 74 LYS A O 1
ATOM 619 N N . ILE A 1 75 ? 6.129 -0.899 -9.648 1.00 94.62 75 ILE A N 1
ATOM 620 C CA . ILE A 1 75 ? 5.170 -1.426 -10.624 1.00 94.62 75 ILE A CA 1
ATOM 621 C C . ILE A 1 75 ? 4.297 -2.492 -9.972 1.00 94.62 75 ILE A C 1
ATOM 623 O O . ILE A 1 75 ? 3.079 -2.405 -10.087 1.00 94.62 75 ILE A O 1
ATOM 627 N N . LEU A 1 76 ? 4.884 -3.432 -9.226 1.00 94.38 76 LEU A N 1
ATOM 628 C CA . LEU A 1 76 ? 4.130 -4.451 -8.491 1.00 94.38 76 LEU A CA 1
ATOM 629 C C . LEU A 1 76 ? 3.170 -3.827 -7.469 1.00 94.38 76 LEU A C 1
ATOM 631 O O . LEU A 1 76 ? 1.996 -4.176 -7.458 1.00 94.38 76 LEU A O 1
ATOM 635 N N . ASN A 1 77 ? 3.609 -2.830 -6.693 1.00 92.12 77 ASN A N 1
ATOM 636 C CA . ASN A 1 77 ? 2.722 -2.055 -5.818 1.00 92.12 77 ASN A CA 1
ATOM 637 C C . ASN A 1 77 ? 1.571 -1.406 -6.610 1.00 92.12 77 ASN A C 1
ATOM 639 O O . ASN A 1 77 ? 0.421 -1.435 -6.180 1.00 92.12 77 ASN A O 1
ATOM 643 N N . SER A 1 78 ? 1.853 -0.853 -7.791 1.00 93.56 78 SER A N 1
ATOM 644 C CA . SER A 1 78 ? 0.812 -0.280 -8.651 1.00 93.56 78 SER A CA 1
ATOM 645 C C . SER A 1 78 ? -0.144 -1.349 -9.188 1.00 93.56 78 SER A C 1
ATOM 647 O O . SER A 1 78 ? -1.344 -1.099 -9.248 1.00 93.56 78 SER A O 1
ATOM 649 N N . ILE A 1 79 ? 0.344 -2.547 -9.519 1.00 96.19 79 ILE A N 1
ATOM 650 C CA . ILE A 1 79 ? -0.490 -3.699 -9.887 1.00 96.19 79 ILE A CA 1
ATOM 651 C C . ILE A 1 79 ? -1.399 -4.080 -8.716 1.00 96.19 79 ILE A C 1
ATOM 653 O O . ILE A 1 79 ? -2.599 -4.234 -8.923 1.00 96.19 79 ILE A O 1
ATOM 657 N N . VAL A 1 80 ? -0.888 -4.132 -7.482 1.00 94.38 80 VAL A N 1
ATOM 658 C CA . VAL A 1 80 ? -1.719 -4.402 -6.300 1.00 94.38 80 VAL A CA 1
ATOM 659 C C . VAL A 1 80 ? -2.884 -3.416 -6.201 1.00 94.38 80 VAL A C 1
ATOM 661 O O . VAL A 1 80 ? -4.023 -3.843 -6.028 1.00 94.38 80 VAL A O 1
ATOM 664 N N . THR A 1 81 ? -2.644 -2.112 -6.389 1.00 92.31 81 THR A N 1
ATOM 665 C CA . THR A 1 81 ? -3.740 -1.123 -6.329 1.00 92.31 81 THR A CA 1
ATOM 666 C C . THR A 1 81 ? -4.860 -1.429 -7.324 1.00 92.31 81 THR A C 1
ATOM 668 O O . THR A 1 81 ? -6.024 -1.240 -7.001 1.00 92.31 81 THR A O 1
ATOM 671 N N . THR A 1 82 ? -4.538 -1.986 -8.497 1.00 96.19 82 THR A N 1
ATOM 672 C CA . THR A 1 82 ? -5.564 -2.374 -9.476 1.00 96.19 82 THR A CA 1
ATOM 673 C C . THR A 1 82 ? -6.396 -3.578 -9.043 1.00 96.19 82 THR A C 1
ATOM 675 O O . THR A 1 82 ? -7.559 -3.662 -9.420 1.00 96.19 82 THR A O 1
ATOM 678 N N . TYR A 1 83 ? -5.827 -4.513 -8.277 1.00 95.94 83 TYR A N 1
ATOM 679 C CA . TYR A 1 83 ? -6.590 -5.618 -7.693 1.00 95.94 83 TYR A CA 1
ATOM 680 C C . TYR A 1 83 ? -7.502 -5.113 -6.573 1.00 95.94 83 TYR A C 1
ATOM 682 O O . TYR A 1 83 ? -8.679 -5.454 -6.555 1.00 95.94 83 TYR A O 1
ATOM 690 N N . ILE A 1 84 ? -7.001 -4.208 -5.724 1.00 91.75 84 ILE A N 1
ATOM 691 C CA . ILE A 1 84 ? -7.796 -3.557 -4.671 1.00 91.75 84 ILE A CA 1
ATOM 692 C C . ILE A 1 84 ? -8.974 -2.773 -5.266 1.00 91.75 84 ILE A C 1
ATOM 694 O O . ILE A 1 84 ? -10.093 -2.907 -4.779 1.00 91.75 84 ILE A O 1
ATOM 698 N N . ASP A 1 85 ? -8.753 -2.003 -6.337 1.00 92.06 85 ASP A N 1
ATOM 699 C CA . ASP A 1 85 ? -9.826 -1.285 -7.044 1.00 92.06 85 ASP A CA 1
ATOM 700 C C . ASP A 1 85 ? -10.925 -2.238 -7.550 1.00 92.06 85 ASP A C 1
ATOM 702 O O . ASP A 1 85 ? -12.097 -1.870 -7.612 1.00 92.06 85 ASP A O 1
ATOM 706 N N . CYS A 1 86 ? -10.541 -3.463 -7.917 1.00 93.00 86 CYS A N 1
ATOM 707 C CA . CYS A 1 86 ? -11.437 -4.533 -8.352 1.00 93.00 86 CYS A CA 1
ATOM 708 C C . CYS A 1 86 ? -11.977 -5.388 -7.188 1.00 93.00 86 CYS A C 1
ATOM 710 O O . CYS A 1 86 ? -12.649 -6.380 -7.450 1.00 93.00 86 CYS A O 1
ATOM 712 N N . GLN A 1 87 ? -11.688 -5.028 -5.930 1.00 92.06 87 GLN A N 1
ATOM 713 C CA . GLN A 1 87 ? -12.016 -5.791 -4.714 1.00 92.06 87 GLN A CA 1
ATOM 714 C C . GLN A 1 87 ? -11.428 -7.215 -4.674 1.00 92.06 87 GLN A C 1
ATOM 716 O O . GLN A 1 87 ? -11.857 -8.053 -3.883 1.00 92.06 87 GLN A O 1
ATOM 721 N N . ASP A 1 88 ? -10.402 -7.482 -5.481 1.00 94.50 88 ASP A N 1
ATOM 722 C CA . ASP A 1 88 ? -9.657 -8.740 -5.492 1.00 94.50 88 ASP A CA 1
ATOM 723 C C . ASP A 1 88 ? -8.527 -8.684 -4.450 1.00 94.50 88 ASP A C 1
ATOM 725 O O . ASP A 1 88 ? -7.338 -8.525 -4.748 1.00 94.50 88 ASP A O 1
ATOM 729 N N . TYR A 1 89 ? -8.920 -8.727 -3.176 1.00 91.00 89 TYR A N 1
ATOM 730 C CA . TYR A 1 89 ? -7.983 -8.641 -2.055 1.00 91.00 89 TYR A CA 1
ATOM 731 C C . TYR A 1 89 ? -7.076 -9.872 -1.937 1.00 91.00 89 TYR A C 1
ATOM 733 O O . TYR A 1 89 ? -5.974 -9.759 -1.397 1.00 91.00 89 TYR A O 1
ATOM 741 N N . GLU A 1 90 ? -7.505 -11.024 -2.456 1.00 91.94 90 GLU A N 1
ATOM 742 C CA . GLU A 1 90 ? -6.704 -12.248 -2.487 1.00 91.94 90 GLU A CA 1
ATOM 743 C C . GLU A 1 90 ? -5.485 -12.058 -3.394 1.00 91.94 90 GLU A C 1
ATOM 745 O O . GLU A 1 90 ? -4.348 -12.181 -2.929 1.00 91.94 90 GLU A O 1
ATOM 750 N N . LYS A 1 91 ? -5.688 -11.624 -4.648 1.00 94.00 91 LYS A N 1
ATOM 751 C CA . LYS A 1 91 ? -4.570 -11.337 -5.560 1.00 94.00 91 LYS A CA 1
ATOM 752 C C . LYS A 1 91 ? -3.712 -10.171 -5.098 1.00 94.00 91 LYS A C 1
ATOM 754 O O . LYS A 1 91 ? -2.490 -10.207 -5.248 1.00 94.00 91 LYS A 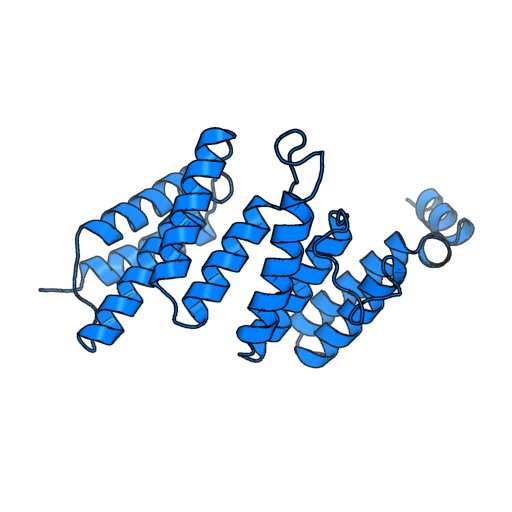O 1
ATOM 759 N N . ALA A 1 92 ? -4.323 -9.142 -4.513 1.00 93.25 92 ALA A N 1
ATOM 760 C CA . ALA A 1 92 ? -3.578 -8.042 -3.910 1.00 93.25 92 ALA A CA 1
ATOM 761 C C . ALA A 1 92 ? -2.619 -8.538 -2.811 1.00 93.25 92 ALA A C 1
ATOM 763 O O . ALA A 1 92 ? -1.461 -8.117 -2.764 1.00 93.25 92 ALA A O 1
ATOM 764 N N . THR A 1 93 ? -3.090 -9.450 -1.958 1.00 90.94 93 THR A N 1
ATOM 765 C CA . THR A 1 93 ? -2.319 -10.050 -0.861 1.00 90.94 93 THR A CA 1
ATOM 766 C C . THR A 1 93 ? -1.203 -10.950 -1.384 1.00 90.94 93 THR A C 1
ATOM 768 O O . THR A 1 93 ? -0.063 -10.793 -0.954 1.00 90.94 93 THR A O 1
ATOM 771 N N . GLU A 1 94 ? -1.489 -11.808 -2.368 1.00 92.69 94 GLU A N 1
ATOM 772 C CA . GLU A 1 94 ? -0.499 -12.691 -3.004 1.00 92.69 94 GLU A CA 1
ATOM 773 C C . GLU A 1 94 ? 0.700 -11.894 -3.550 1.00 92.69 94 GLU A C 1
ATOM 775 O O . GLU A 1 94 ? 1.861 -12.194 -3.259 1.00 92.69 94 GLU A O 1
ATOM 780 N N . VAL A 1 95 ? 0.429 -10.817 -4.295 1.00 93.88 95 VAL A N 1
ATOM 781 C CA . VAL A 1 95 ? 1.487 -9.972 -4.865 1.00 93.88 95 VAL A CA 1
ATOM 782 C C . VAL A 1 95 ? 2.249 -9.220 -3.766 1.00 93.88 95 VAL A C 1
ATOM 784 O O . VAL A 1 95 ? 3.473 -9.097 -3.849 1.00 93.88 95 VAL A O 1
ATOM 787 N N . TRP A 1 96 ? 1.569 -8.744 -2.717 1.00 91.00 96 TRP A N 1
ATOM 788 C CA . TRP A 1 96 ? 2.228 -8.109 -1.570 1.00 91.00 96 TRP A CA 1
ATOM 789 C C . TRP A 1 96 ? 3.188 -9.048 -0.843 1.00 91.00 96 TRP A C 1
ATOM 791 O O . TRP A 1 96 ? 4.317 -8.659 -0.534 1.00 91.00 96 TRP A O 1
ATOM 801 N N . GLU A 1 97 ? 2.759 -10.279 -0.578 1.00 90.19 97 GLU A N 1
ATOM 802 C CA . GLU A 1 97 ? 3.577 -11.290 0.086 1.00 90.19 97 GLU A CA 1
ATOM 803 C C . GLU A 1 97 ? 4.794 -11.655 -0.756 1.00 90.19 97 GLU A C 1
ATOM 805 O O . GLU A 1 97 ? 5.903 -11.740 -0.228 1.00 90.19 97 GLU A O 1
ATOM 810 N N . MET A 1 98 ? 4.631 -11.759 -2.075 1.00 91.94 98 MET A N 1
ATOM 811 C CA . MET A 1 98 ? 5.746 -11.951 -2.999 1.00 91.94 98 MET A CA 1
ATOM 812 C C . MET A 1 98 ? 6.779 -10.811 -2.900 1.00 91.94 98 MET A C 1
ATOM 814 O O . MET A 1 98 ? 7.978 -11.086 -2.809 1.00 91.94 98 MET A O 1
ATOM 818 N N . ILE A 1 99 ? 6.349 -9.541 -2.859 1.00 90.50 99 ILE A N 1
ATOM 819 C CA . ILE A 1 99 ? 7.254 -8.386 -2.679 1.00 90.50 99 ILE A CA 1
ATOM 820 C C . ILE A 1 99 ? 7.948 -8.443 -1.310 1.00 90.50 99 ILE A C 1
ATOM 822 O O . ILE A 1 99 ? 9.165 -8.264 -1.215 1.00 90.50 99 ILE A O 1
ATOM 826 N N . ARG A 1 100 ? 7.190 -8.705 -0.238 1.00 86.75 100 ARG A N 1
ATOM 827 C CA . ARG A 1 100 ? 7.723 -8.787 1.129 1.00 86.75 100 ARG A CA 1
ATOM 828 C C . ARG A 1 100 ? 8.779 -9.885 1.242 1.00 86.75 100 ARG A C 1
ATOM 830 O O . ARG A 1 100 ? 9.865 -9.636 1.767 1.00 86.75 100 ARG A O 1
ATOM 837 N N . ASN A 1 101 ? 8.481 -11.068 0.714 1.00 88.75 101 ASN A N 1
ATOM 838 C CA . ASN A 1 101 ? 9.377 -12.218 0.728 1.00 88.75 101 ASN A CA 1
ATOM 839 C C . ASN A 1 101 ? 10.632 -11.955 -0.113 1.00 88.75 101 ASN A C 1
ATOM 841 O O . ASN A 1 101 ? 11.729 -12.262 0.346 1.00 88.75 101 ASN A O 1
ATOM 845 N N . SER A 1 102 ? 10.495 -11.293 -1.269 1.00 89.00 102 SER A N 1
ATOM 846 C CA . SER A 1 102 ? 11.629 -10.852 -2.096 1.00 89.00 102 SER A CA 1
ATOM 847 C C . SER A 1 102 ? 12.623 -10.007 -1.299 1.00 89.00 102 SER A C 1
ATOM 849 O O . SER A 1 102 ? 13.836 -10.238 -1.355 1.00 89.00 102 SER A O 1
ATOM 851 N N . TYR A 1 103 ? 12.115 -9.058 -0.510 1.00 82.81 103 TYR A N 1
ATOM 852 C CA . TYR A 1 103 ? 12.960 -8.217 0.325 1.00 82.81 103 TYR A CA 1
ATOM 853 C C . TYR A 1 103 ? 13.589 -8.990 1.490 1.00 82.81 103 TYR A C 1
ATOM 855 O O . TYR A 1 103 ? 14.791 -8.877 1.727 1.00 82.81 103 TYR A O 1
ATOM 863 N N . GLN A 1 104 ? 12.805 -9.809 2.193 1.00 80.94 104 GLN A N 1
ATOM 864 C CA . GLN A 1 104 ? 13.284 -10.604 3.329 1.00 80.94 104 GLN A CA 1
ATOM 865 C C . GLN A 1 104 ? 14.306 -11.677 2.930 1.00 80.94 104 GLN A C 1
ATOM 867 O O . GLN A 1 104 ? 15.196 -11.994 3.716 1.00 80.94 104 GLN A O 1
ATOM 872 N N . ALA A 1 105 ? 14.208 -12.218 1.713 1.00 80.94 105 ALA A N 1
ATOM 873 C CA . ALA A 1 105 ? 15.155 -13.186 1.167 1.00 80.94 105 ALA A CA 1
ATOM 874 C C . ALA A 1 105 ? 16.470 -12.543 0.688 1.00 80.94 105 ALA A C 1
ATOM 876 O O . ALA A 1 105 ? 17.447 -13.252 0.427 1.00 80.94 105 ALA A O 1
ATOM 877 N N . SER A 1 106 ? 16.524 -11.214 0.556 1.00 77.25 106 SER A N 1
ATOM 878 C CA . SER A 1 106 ? 17.731 -10.516 0.122 1.00 77.25 106 SER A CA 1
ATOM 879 C C . SER A 1 106 ? 18.836 -10.625 1.172 1.00 77.25 106 SER A C 1
ATOM 881 O O . SER A 1 106 ? 18.640 -10.310 2.342 1.00 77.25 106 SER A O 1
ATOM 883 N N . LYS A 1 107 ? 20.058 -10.969 0.746 1.00 72.00 107 LYS A N 1
ATOM 884 C CA . LYS A 1 107 ? 21.250 -10.926 1.618 1.00 72.00 107 LYS A CA 1
ATOM 885 C C . LYS A 1 107 ? 21.565 -9.515 2.133 1.00 72.00 107 LYS A C 1
ATOM 887 O O . LYS A 1 107 ? 22.332 -9.376 3.078 1.00 72.00 107 LYS A O 1
ATOM 892 N N . LEU A 1 108 ? 20.990 -8.487 1.505 1.00 68.81 108 LEU A N 1
ATOM 893 C CA . LEU A 1 108 ? 21.112 -7.084 1.903 1.00 68.81 108 LEU A CA 1
ATOM 894 C C . LEU A 1 108 ? 20.001 -6.641 2.864 1.00 68.81 108 LEU A C 1
ATOM 896 O O . LEU A 1 108 ? 19.984 -5.482 3.275 1.00 68.81 108 LEU A O 1
ATOM 900 N N . TYR A 1 109 ? 19.082 -7.539 3.231 1.00 68.62 109 TYR A N 1
ATOM 901 C CA . TYR A 1 109 ? 18.029 -7.260 4.199 1.00 68.62 109 TYR A CA 1
ATOM 902 C C . TYR A 1 109 ? 18.639 -6.714 5.498 1.00 68.62 109 TYR A C 1
ATOM 904 O O . TYR A 1 109 ? 19.491 -7.364 6.103 1.00 68.62 109 TYR A O 1
ATOM 912 N N . ARG A 1 110 ? 18.197 -5.518 5.920 1.00 66.25 110 ARG A N 1
ATOM 913 C CA . ARG A 1 110 ? 18.710 -4.744 7.077 1.00 66.25 110 ARG A CA 1
ATOM 914 C C . ARG A 1 110 ? 20.113 -4.141 6.930 1.00 66.25 110 ARG A C 1
ATOM 916 O O . ARG A 1 110 ? 20.552 -3.462 7.849 1.00 66.25 110 ARG A O 1
ATOM 923 N N . PHE A 1 111 ? 20.816 -4.375 5.822 1.00 61.88 111 PHE A N 1
ATOM 924 C CA . PHE A 1 111 ? 22.124 -3.763 5.551 1.00 61.88 111 PHE A CA 1
ATOM 925 C C . PHE A 1 111 ? 22.030 -2.550 4.629 1.00 61.88 111 PHE A C 1
ATOM 927 O O . PHE A 1 111 ? 22.900 -1.685 4.661 1.00 61.88 111 PHE A O 1
ATOM 934 N N . VAL A 1 112 ? 20.992 -2.499 3.797 1.00 63.41 112 VAL A N 1
ATOM 935 C CA . VAL A 1 112 ? 20.720 -1.390 2.886 1.00 63.41 112 VAL A CA 1
ATOM 936 C C . VAL A 1 112 ? 19.274 -0.976 3.087 1.00 63.41 112 VAL A C 1
ATOM 938 O O . VAL A 1 112 ? 18.388 -1.833 3.070 1.00 63.41 112 VAL A O 1
ATOM 941 N N . ASP A 1 113 ? 19.047 0.322 3.282 1.00 65.00 113 ASP A N 1
ATOM 942 C CA . ASP A 1 113 ? 17.694 0.861 3.316 1.00 65.00 113 ASP A CA 1
ATOM 943 C C . ASP A 1 113 ? 17.048 0.664 1.941 1.00 65.00 113 ASP A C 1
ATOM 945 O O . ASP A 1 113 ? 17.584 1.070 0.905 1.00 65.00 113 ASP A O 1
ATOM 949 N N . TYR A 1 114 ? 15.913 -0.023 1.924 1.00 70.06 114 TYR A N 1
ATOM 950 C CA . TYR A 1 114 ? 15.137 -0.207 0.712 1.00 70.06 114 TYR A CA 1
ATOM 951 C C . TYR A 1 114 ? 14.060 0.857 0.703 1.00 70.06 114 TYR A C 1
ATOM 953 O O . TYR A 1 114 ? 13.053 0.725 1.395 1.00 70.06 114 TYR A O 1
ATOM 961 N N . GLU A 1 115 ? 14.299 1.889 -0.108 1.00 65.00 115 GLU A N 1
ATOM 962 C CA . GLU A 1 115 ? 13.600 3.183 -0.110 1.00 65.00 115 GLU A CA 1
ATOM 963 C C . GLU A 1 115 ? 12.062 3.096 -0.091 1.00 65.00 115 GLU A C 1
ATOM 965 O O . GLU A 1 115 ? 11.406 4.027 0.358 1.00 65.00 115 GLU A O 1
ATOM 970 N N . GLY A 1 116 ? 11.438 1.988 -0.504 1.00 71.75 116 GLY A N 1
ATOM 971 C CA . GLY A 1 116 ? 9.998 1.815 -0.276 1.00 71.75 116 GLY A CA 1
ATOM 972 C C . GLY A 1 116 ? 9.551 0.531 0.360 1.00 71.75 116 GLY A C 1
ATOM 973 O O . GLY A 1 116 ? 8.382 0.200 0.210 1.00 71.75 116 GLY A O 1
ATOM 974 N N . TYR A 1 117 ? 10.401 -0.151 1.118 1.00 79.44 117 TYR A N 1
ATOM 975 C CA . TYR A 1 117 ? 9.949 -1.258 1.952 1.00 79.44 117 TYR A CA 1
ATOM 976 C C . TYR A 1 117 ? 8.931 -0.756 2.981 1.00 79.44 117 TYR A C 1
ATOM 978 O O . TYR A 1 117 ? 7.880 -1.364 3.151 1.00 79.44 117 TYR A O 1
ATOM 986 N N . ASN A 1 118 ? 9.177 0.402 3.598 1.00 81.00 118 ASN A N 1
ATOM 987 C CA . ASN A 1 118 ? 8.248 0.977 4.574 1.00 81.00 118 ASN A CA 1
ATOM 988 C C . ASN A 1 118 ? 6.905 1.366 3.938 1.00 81.00 118 ASN A C 1
ATOM 990 O O . ASN A 1 118 ? 5.849 1.026 4.475 1.00 81.00 118 ASN A O 1
ATOM 994 N N . LEU A 1 119 ? 6.934 1.992 2.755 1.00 82.75 119 LEU A N 1
ATOM 995 C CA . LEU A 1 119 ? 5.728 2.279 1.973 1.00 82.75 119 LEU A CA 1
ATOM 996 C C . LEU A 1 119 ? 4.960 0.990 1.647 1.00 82.75 119 LEU A C 1
ATOM 998 O O . LEU A 1 119 ? 3.742 0.924 1.801 1.00 82.75 119 LEU A O 1
ATOM 1002 N N . MET A 1 120 ? 5.685 -0.040 1.216 1.00 85.38 120 MET A N 1
ATOM 1003 C CA . MET A 1 120 ? 5.135 -1.338 0.851 1.00 85.38 120 MET A CA 1
ATOM 1004 C C . MET A 1 120 ? 4.454 -2.027 2.028 1.00 85.38 120 MET A C 1
ATOM 1006 O O . MET A 1 120 ? 3.306 -2.451 1.935 1.00 85.38 120 MET A O 1
ATOM 1010 N N . GLN A 1 121 ? 5.120 -2.049 3.175 1.00 87.69 121 GLN A N 1
ATOM 1011 C CA . GLN A 1 121 ? 4.584 -2.626 4.397 1.00 87.69 121 GLN A CA 1
ATOM 1012 C C . GLN A 1 121 ? 3.360 -1.865 4.922 1.00 87.69 121 GLN A C 1
ATOM 1014 O O . GLN A 1 121 ? 2.433 -2.486 5.447 1.00 87.69 121 GLN A O 1
ATOM 1019 N N . ALA A 1 122 ? 3.330 -0.536 4.781 1.00 88.50 122 ALA A N 1
ATOM 1020 C CA . ALA A 1 122 ? 2.162 0.268 5.133 1.00 88.50 122 ALA A CA 1
ATOM 1021 C C . ALA A 1 122 ? 0.965 -0.049 4.220 1.00 88.50 122 ALA A C 1
ATOM 1023 O O . ALA A 1 122 ? -0.152 -0.243 4.705 1.00 88.50 122 ALA A O 1
ATOM 1024 N N . ASN A 1 123 ? 1.199 -0.161 2.911 1.00 88.94 123 ASN A N 1
ATOM 1025 C CA . ASN A 1 123 ? 0.156 -0.499 1.945 1.00 88.94 123 ASN A CA 1
ATOM 1026 C C . ASN A 1 123 ? -0.348 -1.942 2.119 1.00 88.94 123 ASN A C 1
ATOM 1028 O O . ASN A 1 123 ? -1.553 -2.173 2.039 1.00 88.94 123 ASN A O 1
ATOM 1032 N N . TYR A 1 124 ? 0.535 -2.898 2.424 1.00 91.56 124 TYR A N 1
ATOM 1033 C CA . TYR A 1 124 ? 0.148 -4.276 2.735 1.00 91.56 124 TYR A CA 1
ATOM 1034 C C . TYR A 1 124 ? -0.765 -4.341 3.965 1.00 91.56 124 TYR A C 1
ATOM 1036 O O . TYR A 1 124 ? -1.849 -4.917 3.896 1.00 91.56 124 TYR A O 1
ATOM 1044 N N . ALA A 1 125 ? -0.391 -3.674 5.064 1.00 93.88 125 ALA A N 1
ATOM 1045 C CA . ALA A 1 125 ? -1.233 -3.604 6.259 1.00 93.88 125 ALA A CA 1
ATOM 1046 C C . ALA A 1 125 ? -2.616 -3.000 5.950 1.00 93.88 125 ALA A C 1
ATOM 1048 O O . ALA A 1 125 ? -3.637 -3.522 6.403 1.00 93.88 125 ALA A O 1
ATOM 1049 N N . SER A 1 126 ? -2.665 -1.940 5.137 1.00 92.06 126 SER A N 1
ATOM 1050 C CA . SER A 1 126 ? -3.921 -1.320 4.700 1.00 92.06 126 SER A CA 1
ATOM 1051 C C . SER A 1 126 ? -4.777 -2.253 3.833 1.00 92.06 126 SER A C 1
ATOM 1053 O O . SER A 1 126 ? -5.997 -2.277 4.003 1.00 92.06 126 SER A O 1
ATOM 1055 N N . CYS A 1 127 ? -4.163 -3.047 2.950 1.00 91.06 127 CYS A N 1
ATOM 1056 C CA . CYS A 1 127 ? -4.853 -4.040 2.124 1.00 91.06 127 CYS A CA 1
ATOM 1057 C C . CYS A 1 127 ? -5.513 -5.125 2.985 1.00 91.06 127 CYS A C 1
ATOM 1059 O O . CYS A 1 127 ? -6.707 -5.378 2.839 1.00 91.06 127 CYS A O 1
ATOM 1061 N N . ILE A 1 128 ? -4.767 -5.695 3.937 1.00 93.44 128 ILE A N 1
ATOM 1062 C CA . ILE A 1 128 ? -5.285 -6.700 4.875 1.00 93.44 128 ILE A CA 1
ATOM 1063 C C . ILE A 1 128 ? -6.463 -6.136 5.684 1.00 93.44 128 ILE A C 1
ATOM 1065 O O . ILE A 1 128 ? -7.510 -6.773 5.776 1.00 93.44 128 ILE A O 1
ATOM 1069 N N . GLY A 1 129 ? -6.354 -4.900 6.182 1.00 94.06 129 GLY A N 1
ATOM 1070 C CA . GLY A 1 129 ? -7.453 -4.255 6.908 1.00 94.06 129 GLY A CA 1
ATOM 1071 C C . GLY A 1 129 ? -8.681 -4.033 6.020 1.00 94.06 129 GLY A C 1
ATOM 1072 O O . GLY A 1 129 ? -9.805 -4.300 6.434 1.00 94.06 129 GLY A O 1
ATOM 1073 N N . SER A 1 130 ? -8.474 -3.615 4.770 1.00 90.88 130 SER A N 1
ATOM 1074 C CA . SER A 1 130 ? -9.560 -3.412 3.798 1.00 90.88 130 SER A CA 1
ATOM 1075 C C . SER A 1 130 ? -10.274 -4.713 3.425 1.00 90.88 130 SER A C 1
ATOM 1077 O O . SER A 1 130 ? -11.466 -4.682 3.141 1.00 90.88 130 SER A O 1
ATOM 1079 N N . SER A 1 131 ? -9.573 -5.850 3.482 1.00 90.56 131 SER A N 1
ATOM 1080 C CA . SER A 1 131 ? -10.154 -7.183 3.269 1.00 90.56 131 SER A CA 1
ATOM 1081 C C . SER A 1 131 ? -10.997 -7.696 4.449 1.00 90.56 131 SER A C 1
ATOM 1083 O O . SER A 1 131 ? -11.676 -8.711 4.323 1.00 90.56 131 SER A O 1
ATOM 1085 N N . GLY A 1 132 ? -10.977 -6.996 5.590 1.00 92.50 132 GLY A N 1
ATOM 1086 C CA . GLY A 1 132 ? -11.734 -7.346 6.795 1.00 92.50 132 GLY A CA 1
ATOM 1087 C C . GLY A 1 132 ? -10.923 -8.046 7.890 1.00 92.50 132 GLY A C 1
ATOM 1088 O O . GLY A 1 132 ? -11.429 -8.204 9.000 1.00 92.50 132 GLY A O 1
ATOM 1089 N N . ASP A 1 133 ? -9.662 -8.416 7.643 1.00 95.00 133 ASP A N 1
ATOM 1090 C CA . ASP A 1 133 ? -8.781 -8.982 8.674 1.00 95.00 133 ASP A CA 1
ATOM 1091 C C . ASP A 1 133 ? -8.102 -7.872 9.501 1.00 95.00 133 ASP A C 1
ATOM 1093 O O . ASP A 1 133 ? -6.908 -7.562 9.397 1.00 95.00 133 ASP A O 1
ATOM 1097 N N . TYR A 1 134 ? -8.906 -7.225 10.342 1.00 95.88 134 TYR A N 1
ATOM 1098 C CA . TYR A 1 134 ? -8.472 -6.112 11.190 1.00 95.88 134 TYR A CA 1
ATOM 1099 C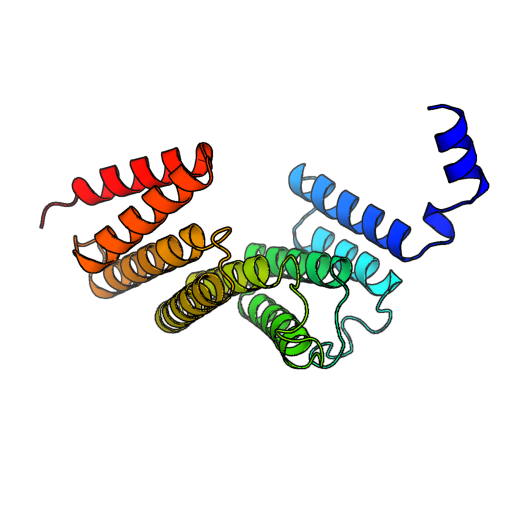 C . TYR A 1 134 ? -7.406 -6.521 12.213 1.00 95.88 134 TYR A C 1
ATOM 1101 O O . TYR A 1 134 ? -6.524 -5.718 12.543 1.00 95.88 134 TYR A O 1
ATOM 1109 N N . PHE A 1 135 ? -7.446 -7.769 12.689 1.00 95.44 135 PHE A N 1
ATOM 1110 C CA . PHE A 1 135 ? -6.485 -8.292 13.655 1.00 95.44 135 PHE A CA 1
ATOM 1111 C C . PHE A 1 135 ? -5.090 -8.394 13.036 1.00 95.44 135 PHE A C 1
ATOM 1113 O O . PHE A 1 135 ? -4.127 -7.831 13.571 1.00 95.44 135 PHE A O 1
ATOM 1120 N N . GLN A 1 136 ? -4.976 -9.055 11.881 1.00 95.62 136 GLN A N 1
ATOM 1121 C CA . GLN A 1 136 ? -3.695 -9.208 11.203 1.00 95.62 136 GLN A CA 1
ATOM 1122 C C . GLN A 1 136 ? -3.164 -7.861 10.704 1.00 95.62 136 GLN A C 1
ATOM 1124 O O . GLN A 1 136 ? -1.976 -7.573 10.864 1.00 95.62 136 GLN A O 1
ATOM 1129 N N . SER A 1 137 ? -4.033 -6.990 10.184 1.00 96.75 137 SER A N 1
ATOM 1130 C CA . SER A 1 137 ? -3.652 -5.624 9.812 1.00 96.75 137 SER A CA 1
ATOM 1131 C C . SER A 1 137 ? -3.081 -4.842 11.002 1.00 96.75 137 SER A C 1
ATOM 1133 O O . SER A 1 137 ? -2.020 -4.227 10.899 1.00 96.75 137 SER A O 1
ATOM 1135 N N . THR A 1 138 ? -3.717 -4.928 12.174 1.00 96.81 138 THR A N 1
ATOM 1136 C CA . THR A 1 138 ? -3.239 -4.274 13.403 1.00 96.81 138 THR A CA 1
ATOM 1137 C C . THR A 1 138 ? -1.879 -4.813 13.837 1.00 96.81 138 THR A C 1
ATOM 1139 O O . THR A 1 138 ? -0.988 -4.034 14.191 1.00 96.81 138 THR A O 1
ATOM 1142 N N . LYS A 1 139 ? -1.675 -6.134 13.762 1.00 96.62 139 LYS A N 1
ATOM 1143 C CA . LYS A 1 139 ? -0.375 -6.759 14.034 1.00 96.62 139 LYS A CA 1
ATOM 1144 C C . LYS A 1 139 ? 0.713 -6.226 13.096 1.00 96.62 139 LYS A C 1
ATOM 1146 O O . LYS A 1 139 ? 1.780 -5.841 13.578 1.00 96.62 139 LYS A O 1
ATOM 1151 N N . LEU A 1 140 ? 0.429 -6.135 11.794 1.00 94.81 140 LEU A N 1
ATOM 1152 C CA . LEU A 1 140 ? 1.346 -5.573 10.797 1.00 94.81 140 LEU A CA 1
ATOM 1153 C C . LEU A 1 140 ? 1.661 -4.096 11.075 1.00 94.81 140 LEU A C 1
ATOM 1155 O O . LEU A 1 140 ? 2.823 -3.703 11.026 1.00 94.81 140 LEU A O 1
ATOM 1159 N N . CYS A 1 141 ? 0.672 -3.283 11.455 1.00 96.06 141 CYS A N 1
ATOM 1160 C CA . CYS A 1 141 ? 0.910 -1.892 11.847 1.00 96.06 141 CYS A CA 1
ATOM 1161 C C . CYS A 1 141 ? 1.872 -1.781 13.042 1.00 96.06 141 CYS A C 1
ATOM 1163 O O . CYS A 1 141 ? 2.792 -0.964 13.015 1.00 96.06 141 CYS A O 1
ATOM 1165 N N . TYR A 1 142 ? 1.730 -2.624 14.072 1.00 95.69 142 TYR A N 1
ATOM 1166 C CA . TYR A 1 142 ? 2.680 -2.652 15.193 1.00 95.69 142 TYR A CA 1
ATOM 1167 C C . TYR A 1 142 ? 4.073 -3.162 14.794 1.00 95.69 142 TYR A C 1
ATOM 1169 O O . TYR A 1 142 ? 5.078 -2.669 15.310 1.00 95.69 142 TYR A O 1
ATOM 1177 N N . GLU A 1 143 ? 4.165 -4.137 13.886 1.00 92.69 143 GLU A N 1
ATOM 1178 C CA . GLU A 1 143 ? 5.442 -4.557 13.292 1.00 92.69 143 GLU A CA 1
ATOM 1179 C C . GLU A 1 143 ? 6.129 -3.398 12.561 1.00 92.69 143 GLU A C 1
ATOM 1181 O O . GLU A 1 143 ? 7.315 -3.162 12.797 1.00 92.69 143 GLU A O 1
ATOM 1186 N N . ASN A 1 144 ? 5.378 -2.630 11.769 1.00 91.38 144 ASN A N 1
ATOM 1187 C CA . ASN A 1 144 ? 5.883 -1.462 11.052 1.00 91.38 144 ASN A CA 1
ATOM 1188 C C . ASN A 1 144 ? 6.365 -0.376 12.017 1.00 91.38 144 ASN A C 1
ATOM 1190 O O . ASN A 1 144 ? 7.473 0.121 11.850 1.00 91.38 144 ASN A O 1
ATOM 1194 N N . ILE A 1 145 ? 5.604 -0.074 13.079 1.00 93.12 145 ILE A N 1
ATOM 1195 C CA . ILE A 1 145 ? 6.030 0.880 14.118 1.00 93.12 145 ILE A CA 1
ATOM 1196 C C . ILE A 1 145 ? 7.364 0.450 14.735 1.00 93.12 145 ILE A C 1
ATOM 1198 O O . ILE A 1 145 ? 8.293 1.250 14.817 1.00 93.12 145 ILE A O 1
ATOM 1202 N N . ARG A 1 146 ? 7.487 -0.819 15.145 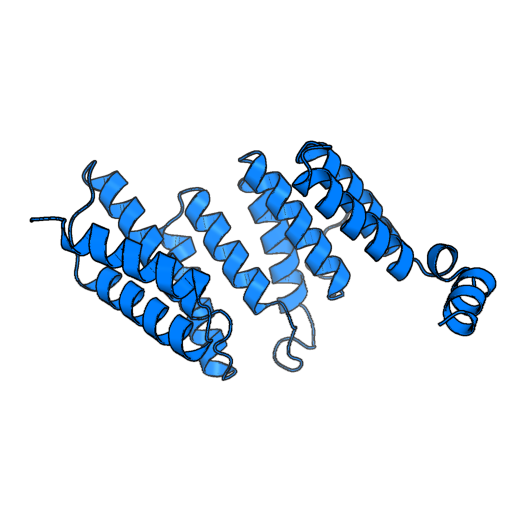1.00 92.00 146 ARG A N 1
ATOM 1203 C CA . ARG A 1 146 ? 8.732 -1.339 15.737 1.00 92.00 146 ARG A CA 1
ATOM 1204 C C . ARG A 1 146 ? 9.908 -1.255 14.770 1.00 92.00 146 ARG A C 1
ATOM 1206 O O . ARG A 1 146 ? 11.010 -0.928 15.198 1.00 92.00 146 ARG A O 1
ATOM 1213 N N . HIS A 1 147 ? 9.683 -1.557 13.494 1.00 86.62 147 HIS A N 1
ATOM 1214 C CA . HIS A 1 147 ? 10.723 -1.477 12.475 1.00 86.62 147 HIS A CA 1
ATOM 1215 C C . HIS A 1 147 ? 11.181 -0.033 12.250 1.00 86.62 147 HIS A C 1
ATOM 1217 O O . HIS A 1 147 ? 12.362 0.250 12.408 1.00 86.62 147 HIS A O 1
ATOM 1223 N N . CYS A 1 148 ? 10.248 0.879 11.983 1.00 87.94 148 CYS A N 1
ATOM 1224 C CA . CYS A 1 148 ? 10.509 2.303 11.799 1.00 87.94 148 CYS A CA 1
ATOM 1225 C C . CYS A 1 148 ? 11.286 2.913 12.979 1.00 87.94 148 CYS A C 1
ATOM 1227 O O . CYS A 1 148 ? 12.315 3.551 12.775 1.00 87.94 148 CYS A O 1
ATOM 1229 N N . LEU A 1 149 ? 10.863 2.639 14.220 1.00 89.88 149 LEU A N 1
ATOM 1230 C CA . LEU A 1 149 ? 11.565 3.118 15.417 1.00 89.88 149 LEU A CA 1
ATOM 1231 C C . LEU A 1 149 ? 12.980 2.543 15.550 1.00 89.88 149 LEU A C 1
ATOM 1233 O O . LEU A 1 149 ? 13.885 3.255 15.972 1.00 89.88 149 LEU A O 1
ATOM 1237 N N . LYS A 1 150 ? 13.182 1.271 15.187 1.00 87.06 150 LYS A N 1
ATOM 1238 C CA . LYS A 1 150 ? 14.502 0.630 15.219 1.00 87.06 150 LYS A CA 1
ATOM 1239 C C . LYS A 1 150 ? 15.468 1.253 14.206 1.00 87.06 150 LYS A C 1
ATOM 1241 O O . LYS A 1 150 ? 16.637 1.426 14.529 1.00 87.06 150 LYS A O 1
ATOM 1246 N N . GLU A 1 151 ? 14.984 1.573 13.009 1.00 83.06 151 GLU A N 1
ATOM 1247 C CA . GLU A 1 151 ? 15.789 2.183 11.941 1.00 83.06 151 GLU A CA 1
ATOM 1248 C C . GLU A 1 151 ? 15.904 3.715 12.083 1.00 83.06 151 GLU A C 1
ATOM 1250 O O . GLU A 1 151 ? 16.609 4.357 11.313 1.00 83.06 151 GLU A O 1
ATOM 1255 N N . GLY A 1 152 ? 15.205 4.323 13.051 1.00 85.19 152 GLY A N 1
ATOM 1256 C CA . GLY A 1 152 ? 15.168 5.778 13.222 1.00 85.19 152 GLY A CA 1
ATOM 1257 C C . GLY A 1 152 ? 14.411 6.518 12.112 1.00 85.19 152 GLY A C 1
ATOM 1258 O O . GLY A 1 152 ? 14.608 7.719 11.938 1.00 85.19 152 GLY A O 1
ATOM 1259 N N . ASN A 1 153 ? 13.544 5.828 11.365 1.00 85.38 153 ASN A N 1
ATOM 1260 C CA . ASN A 1 153 ? 12.756 6.396 10.272 1.00 85.38 153 ASN A CA 1
ATOM 1261 C C . ASN A 1 153 ? 11.300 6.614 10.718 1.00 85.38 153 ASN A C 1
ATOM 1263 O O . ASN A 1 153 ? 10.649 5.691 11.202 1.00 85.38 153 ASN A O 1
ATOM 1267 N N . ILE A 1 154 ? 10.776 7.830 10.539 1.00 88.88 154 ILE A N 1
ATOM 1268 C CA . ILE A 1 154 ? 9.420 8.214 10.961 1.00 88.88 154 ILE A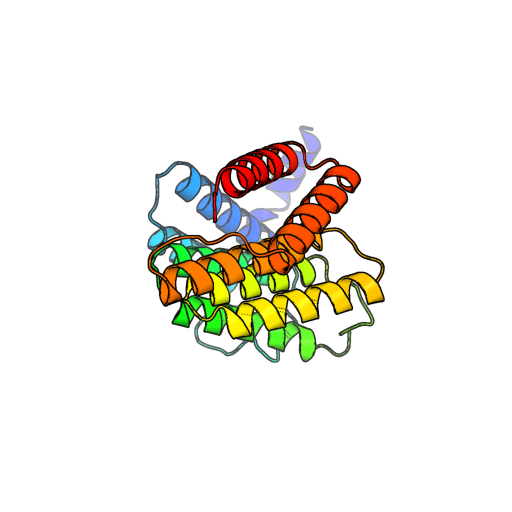 CA 1
ATOM 1269 C C . ILE A 1 154 ? 8.417 8.386 9.808 1.00 88.88 154 ILE A C 1
ATOM 1271 O O . ILE A 1 154 ? 7.244 8.621 10.080 1.00 88.88 154 ILE A O 1
ATOM 1275 N N . GLU A 1 155 ? 8.849 8.252 8.550 1.00 84.50 155 GLU A N 1
ATOM 1276 C CA . GLU A 1 155 ? 8.122 8.677 7.336 1.00 84.50 155 GLU A CA 1
ATOM 1277 C C . GLU A 1 155 ? 6.716 8.073 7.175 1.00 84.50 155 GLU A C 1
ATOM 1279 O O . GLU A 1 155 ? 5.853 8.704 6.574 1.00 84.50 155 GLU A O 1
ATOM 1284 N N . PHE A 1 156 ? 6.487 6.867 7.706 1.00 87.06 156 PHE A N 1
ATOM 1285 C CA . PHE A 1 156 ? 5.214 6.143 7.582 1.00 87.06 156 PHE A CA 1
ATOM 1286 C C . PHE A 1 156 ? 4.608 5.730 8.932 1.00 87.06 156 PHE A C 1
ATOM 1288 O O . PHE A 1 156 ? 3.678 4.912 8.984 1.00 87.06 156 PHE A O 1
ATOM 1295 N N . LEU A 1 157 ? 5.132 6.256 10.045 1.00 92.38 157 LEU A N 1
ATOM 1296 C CA . LEU A 1 157 ? 4.632 5.923 11.381 1.00 92.38 157 LEU A CA 1
ATOM 1297 C C . LEU A 1 157 ? 3.200 6.422 11.599 1.00 92.38 157 LEU A C 1
ATOM 1299 O O . LEU A 1 157 ? 2.404 5.755 12.261 1.00 92.38 157 LEU A O 1
ATOM 1303 N N . GLU A 1 158 ? 2.849 7.567 11.022 1.00 94.31 158 GLU A N 1
ATOM 1304 C CA . GLU A 1 158 ? 1.505 8.128 11.068 1.00 94.31 158 GLU A CA 1
ATOM 1305 C C . GLU A 1 158 ? 0.484 7.202 10.406 1.00 94.31 158 GLU A C 1
ATOM 1307 O O . GLU A 1 158 ? -0.603 7.002 10.950 1.00 94.31 158 GLU A O 1
ATOM 1312 N N . ARG A 1 159 ? 0.852 6.565 9.285 1.00 93.44 159 ARG A N 1
ATOM 1313 C CA . ARG A 1 159 ? -0.020 5.605 8.593 1.00 93.44 159 ARG A CA 1
ATOM 1314 C C . ARG A 1 159 ? -0.258 4.363 9.432 1.00 93.44 159 ARG A C 1
ATOM 1316 O O . ARG A 1 159 ? -1.391 3.902 9.514 1.00 93.44 159 ARG A O 1
ATOM 1323 N N . ALA A 1 160 ? 0.783 3.836 10.074 1.00 95.06 160 ALA A N 1
ATOM 1324 C CA . ALA A 1 160 ? 0.649 2.671 10.943 1.00 95.06 160 ALA A CA 1
ATOM 1325 C C . ALA A 1 160 ? -0.223 2.981 12.172 1.00 95.06 160 ALA A C 1
ATOM 1327 O O . ALA A 1 160 ? -1.111 2.199 12.515 1.00 95.06 160 ALA A O 1
ATOM 1328 N N . CYS A 1 161 ? -0.029 4.146 12.799 1.00 95.69 161 CYS A N 1
ATOM 1329 C CA . CYS A 1 161 ? -0.870 4.610 13.903 1.00 95.69 161 CYS A CA 1
ATOM 1330 C C . CYS A 1 161 ? -2.333 4.776 13.473 1.00 95.69 161 CYS A C 1
ATOM 1332 O O . CYS A 1 161 ? -3.226 4.264 14.146 1.00 95.69 161 CYS A O 1
ATOM 1334 N N . TYR A 1 162 ? -2.581 5.431 12.335 1.00 95.94 162 TYR A N 1
ATOM 1335 C CA . TYR A 1 162 ? -3.932 5.595 11.806 1.00 95.94 162 TYR A CA 1
ATOM 1336 C C . TYR A 1 162 ? -4.573 4.257 11.409 1.00 95.94 162 TYR A C 1
ATOM 1338 O O . TYR A 1 162 ? -5.754 4.048 11.672 1.00 95.94 162 TYR A O 1
ATOM 1346 N N . GLY A 1 163 ? -3.804 3.325 10.841 1.00 95.88 163 GLY A N 1
ATOM 1347 C CA . GLY A 1 163 ? -4.281 1.986 10.494 1.00 95.88 163 GLY A CA 1
ATOM 1348 C C . GLY A 1 163 ? -4.809 1.220 11.708 1.00 95.88 163 GLY A C 1
ATOM 1349 O O . GLY A 1 163 ? -5.886 0.639 11.637 1.00 95.88 163 GLY A O 1
ATOM 1350 N N . ILE A 1 164 ? -4.115 1.290 12.853 1.00 96.06 164 ILE A N 1
ATOM 1351 C CA . ILE A 1 164 ? -4.593 0.702 14.121 1.00 96.06 164 ILE A CA 1
ATOM 1352 C C . ILE A 1 164 ? -5.926 1.333 14.542 1.00 96.06 164 ILE A C 1
ATOM 1354 O O . ILE A 1 164 ? -6.847 0.619 14.939 1.00 96.06 164 ILE A O 1
ATOM 1358 N N . THR A 1 165 ? -6.039 2.660 14.434 1.00 95.06 165 THR A N 1
ATOM 1359 C CA . THR A 1 165 ? -7.277 3.383 14.742 1.00 95.06 165 THR A CA 1
ATOM 1360 C C . THR A 1 165 ? -8.430 2.912 13.863 1.00 95.06 165 THR A C 1
ATOM 1362 O O . THR A 1 165 ? -9.472 2.504 14.372 1.00 95.06 165 THR A O 1
ATOM 1365 N N . TRP A 1 166 ? -8.224 2.916 12.546 1.00 95.38 166 TRP A N 1
ATOM 1366 C CA . TRP A 1 166 ? -9.244 2.542 11.576 1.00 95.38 166 TRP A CA 1
ATOM 1367 C C . TRP A 1 166 ? -9.680 1.082 11.742 1.00 95.38 166 TRP A C 1
ATOM 1369 O O . TRP A 1 166 ? -10.878 0.813 11.775 1.00 95.38 166 TRP A O 1
ATOM 1379 N N . ASN A 1 167 ? -8.739 0.151 11.927 1.00 96.06 167 ASN A N 1
ATOM 1380 C CA . ASN A 1 167 ? -9.047 -1.261 12.171 1.00 96.06 167 ASN A CA 1
ATOM 1381 C C . ASN A 1 167 ? -9.952 -1.427 13.394 1.00 96.06 167 ASN A C 1
ATOM 1383 O O . ASN A 1 167 ? -10.982 -2.094 13.322 1.00 96.06 167 ASN A O 1
ATOM 1387 N N . ARG A 1 168 ? -9.610 -0.760 14.504 1.00 93.88 168 ARG A N 1
ATOM 1388 C CA . ARG A 1 168 ? -10.396 -0.837 15.737 1.00 93.88 168 ARG A CA 1
ATOM 1389 C C . ARG A 1 168 ? -11.804 -0.272 15.564 1.00 93.88 168 ARG A C 1
ATOM 1391 O O . ARG A 1 168 ? -12.769 -0.835 16.077 1.00 93.88 168 ARG A O 1
ATOM 1398 N N . GLU A 1 169 ? -11.941 0.821 14.823 1.00 93.31 169 GLU A N 1
ATOM 1399 C CA . GLU A 1 169 ? -13.247 1.381 14.475 1.00 93.31 169 GLU A CA 1
ATOM 1400 C C . GLU A 1 169 ? -14.112 0.398 13.683 1.00 93.31 169 GLU A C 1
ATOM 1402 O O . GLU A 1 169 ? -15.312 0.295 13.953 1.00 93.31 169 GLU A O 1
ATOM 1407 N N . GLN A 1 170 ? -13.525 -0.328 12.726 1.00 94.38 170 GLN A N 1
ATOM 1408 C CA . GLN A 1 170 ? -14.262 -1.335 11.965 1.00 94.38 170 GLN A CA 1
ATOM 1409 C C . GLN A 1 170 ? -14.670 -2.525 12.837 1.00 94.38 170 GLN A C 1
ATOM 1411 O O . GLN A 1 170 ? -15.830 -2.926 12.787 1.00 94.38 170 GLN A O 1
ATOM 1416 N N . GLU A 1 171 ? -13.789 -3.026 13.709 1.00 93.62 171 GLU A N 1
ATOM 1417 C CA . GLU A 1 171 ? -14.130 -4.086 14.673 1.00 93.62 171 GLU A CA 1
ATOM 1418 C C . GLU A 1 171 ? -15.310 -3.683 15.574 1.00 93.62 171 GLU A C 1
ATOM 1420 O O . GLU A 1 171 ? -16.234 -4.463 15.811 1.00 93.62 171 GLU A O 1
ATOM 1425 N N . ILE A 1 172 ? -15.305 -2.442 16.073 1.00 92.00 172 ILE A N 1
ATOM 1426 C CA . ILE A 1 172 ? -16.381 -1.903 16.914 1.00 92.00 172 ILE A CA 1
ATOM 1427 C C . ILE A 1 172 ? -17.688 -1.816 16.121 1.00 92.00 172 ILE A C 1
ATOM 1429 O O . ILE A 1 172 ? -18.730 -2.252 16.617 1.00 92.00 172 ILE A O 1
ATOM 1433 N N . LYS A 1 173 ? -17.645 -1.295 14.889 1.00 92.25 173 LYS A N 1
ATOM 1434 C CA . LYS A 1 173 ? -18.816 -1.253 14.001 1.00 92.25 173 LYS A CA 1
ATOM 1435 C C . LYS A 1 173 ? -19.354 -2.653 13.723 1.00 92.25 173 LYS A C 1
ATOM 1437 O O . LYS A 1 173 ? -20.560 -2.846 13.815 1.00 92.25 173 LYS A O 1
ATOM 1442 N N . GLN A 1 174 ? -18.485 -3.623 13.452 1.00 92.75 174 GLN A N 1
ATOM 1443 C CA . GLN A 1 174 ? -18.878 -5.006 13.189 1.00 92.75 174 GLN A CA 1
ATOM 1444 C C . GLN A 1 174 ? -19.524 -5.654 14.420 1.00 92.75 174 GLN A C 1
ATOM 1446 O O . GLN A 1 174 ? -20.532 -6.343 14.298 1.00 92.75 174 GLN A O 1
ATOM 1451 N N . LYS A 1 175 ? -18.987 -5.396 15.619 1.00 92.56 175 LYS A N 1
ATOM 1452 C CA . LYS A 1 175 ? -19.494 -5.976 16.870 1.00 92.56 175 LYS A CA 1
ATOM 1453 C C . LYS A 1 175 ? -20.787 -5.330 17.373 1.00 92.56 175 LYS A C 1
ATOM 1455 O O . LYS A 1 175 ? -21.625 -6.020 17.947 1.00 92.56 175 LYS A O 1
ATOM 1460 N N . TYR A 1 176 ? -20.934 -4.013 17.236 1.00 91.31 176 TYR A N 1
ATOM 1461 C CA . TYR A 1 176 ? -22.025 -3.257 17.868 1.00 91.31 176 TYR A CA 1
ATOM 1462 C C . TYR A 1 176 ? -22.990 -2.589 16.879 1.00 91.31 176 TYR A C 1
ATOM 1464 O O . TYR A 1 176 ? -23.934 -1.936 17.322 1.00 91.31 176 TYR A O 1
ATOM 1472 N N . GLY A 1 177 ? -22.744 -2.675 15.569 1.00 90.69 177 GLY A N 1
ATOM 1473 C CA . GLY A 1 177 ? -23.522 -1.993 14.524 1.00 90.69 177 GLY A CA 1
ATOM 1474 C C . GLY A 1 177 ? -23.350 -0.469 14.490 1.00 90.69 177 GLY A C 1
ATOM 1475 O O . GLY A 1 177 ? -23.939 0.207 13.652 1.00 90.69 177 GLY A O 1
ATOM 1476 N N . LYS A 1 178 ? -22.552 0.096 15.402 1.00 88.50 178 LYS A N 1
ATOM 1477 C CA . LYS A 1 178 ? -22.273 1.530 15.517 1.00 88.50 178 LYS A CA 1
ATOM 1478 C C . LYS A 1 178 ? -20.891 1.759 16.110 1.00 88.50 178 LYS A C 1
ATOM 1480 O O . LYS A 1 178 ? -20.366 0.901 16.818 1.00 88.50 178 LYS A O 1
ATOM 1485 N N . LEU A 1 179 ? -20.329 2.938 15.862 1.00 86.94 179 LEU A N 1
ATOM 1486 C CA . LEU A 1 179 ? -19.122 3.368 16.561 1.00 86.94 179 LEU A CA 1
ATOM 1487 C C . LEU A 1 179 ? -19.413 3.601 18.047 1.00 86.94 179 LEU A C 1
ATOM 1489 O O . LEU A 1 179 ? -20.484 4.078 18.423 1.00 86.94 179 LEU A O 1
ATOM 1493 N N . LYS A 1 180 ? -18.426 3.282 18.881 1.00 84.56 180 LYS A N 1
ATOM 1494 C CA . LYS A 1 180 ? -18.407 3.552 20.317 1.00 84.56 180 LYS A CA 1
ATOM 1495 C C . LYS A 1 180 ? -17.059 4.141 20.675 1.00 84.56 180 LYS A C 1
ATOM 1497 O O . LYS A 1 180 ? -16.042 3.653 20.195 1.00 84.56 180 LYS A O 1
ATOM 1502 N N . LYS A 1 181 ? -17.065 5.153 21.539 1.00 78.25 181 LYS A N 1
ATOM 1503 C CA . LYS A 1 181 ? -15.845 5.809 22.004 1.00 78.25 181 LYS A CA 1
ATOM 1504 C C . LYS A 1 181 ? -15.007 4.841 22.846 1.00 78.25 181 LYS A C 1
ATOM 1506 O O . LYS A 1 181 ? -15.477 4.365 23.876 1.00 78.25 181 LYS A O 1
ATOM 1511 N N . GLU A 1 182 ? -13.766 4.592 22.438 1.00 80.00 182 GLU A N 1
ATOM 1512 C CA . GLU A 1 182 ? -12.781 3.809 23.198 1.00 80.00 182 GLU A CA 1
ATOM 1513 C C . GLU A 1 182 ? -11.459 4.585 23.267 1.00 80.00 182 GLU A C 1
ATOM 1515 O O . GLU A 1 182 ? -11.000 5.173 22.287 1.00 80.00 182 GLU A O 1
ATOM 1520 N N . THR A 1 183 ? -10.850 4.629 24.449 1.00 74.94 183 THR A N 1
ATOM 1521 C CA . THR A 1 183 ? -9.676 5.468 24.732 1.00 74.94 183 THR A CA 1
ATOM 1522 C C . THR A 1 183 ? -8.433 5.032 23.957 1.00 74.94 183 THR A C 1
ATOM 1524 O O . THR A 1 183 ? -7.675 5.883 23.493 1.00 74.94 183 THR A O 1
ATOM 1527 N N . THR A 1 184 ? -8.245 3.726 23.763 1.00 73.88 184 THR A N 1
ATOM 1528 C CA . THR A 1 184 ? -7.028 3.152 23.175 1.00 73.88 184 THR A CA 1
ATOM 1529 C C . THR A 1 184 ? -6.818 3.551 21.710 1.00 73.88 184 THR A C 1
ATOM 1531 O O . THR A 1 184 ? -5.700 3.896 21.329 1.00 73.88 184 THR A O 1
ATOM 1534 N N . TYR A 1 185 ? -7.866 3.574 20.876 1.00 83.88 185 TYR A N 1
ATOM 1535 C CA . TYR A 1 185 ? -7.703 3.997 19.477 1.00 83.88 185 TYR A CA 1
ATOM 1536 C C . TYR A 1 185 ? -7.656 5.526 19.319 1.00 83.88 185 TYR A C 1
ATOM 1538 O O . TYR A 1 185 ? -6.985 6.032 18.421 1.00 83.88 185 TYR A O 1
ATOM 1546 N N . LEU A 1 186 ? -8.276 6.290 20.229 1.00 86.56 186 LEU A N 1
ATOM 1547 C CA . LEU A 1 186 ? -8.125 7.752 20.261 1.00 86.56 186 LEU A CA 1
ATOM 1548 C C . LEU A 1 186 ? -6.679 8.171 20.546 1.00 86.56 186 LEU A C 1
ATOM 1550 O O . LEU A 1 186 ? -6.197 9.152 19.979 1.00 86.56 186 LEU A O 1
ATOM 1554 N N . GLU A 1 187 ? -5.972 7.427 21.397 1.00 90.56 187 GLU A N 1
ATOM 1555 C CA . GLU A 1 187 ? -4.550 7.659 21.641 1.00 90.56 187 GLU A CA 1
ATOM 1556 C C . GLU A 1 187 ? -3.722 7.448 20.366 1.00 90.56 187 GLU A C 1
ATOM 1558 O O . GLU A 1 187 ? -2.906 8.299 20.011 1.00 90.56 187 GLU A O 1
ATOM 1563 N N . LYS A 1 188 ? -3.984 6.367 19.622 1.00 93.94 188 LYS A N 1
ATOM 1564 C CA . LYS A 1 188 ? -3.307 6.092 18.345 1.00 93.94 188 LYS A CA 1
ATOM 1565 C C . LYS A 1 188 ? -3.607 7.143 17.280 1.00 93.94 188 LYS A C 1
ATOM 1567 O O . LYS A 1 188 ? -2.691 7.565 16.576 1.00 93.94 188 LYS A O 1
ATOM 1572 N N . LEU A 1 189 ? -4.840 7.645 17.219 1.00 94.38 189 LEU A N 1
ATOM 1573 C CA . LEU A 1 189 ? -5.194 8.755 16.335 1.00 94.38 189 LEU A CA 1
ATOM 1574 C C . LEU A 1 189 ? -4.412 10.033 16.677 1.00 94.38 189 LEU A C 1
ATOM 1576 O O . LEU A 1 189 ? -3.890 10.692 15.781 1.00 94.38 189 LEU A O 1
ATOM 1580 N N . ARG A 1 190 ? -4.262 10.357 17.968 1.00 93.31 190 ARG A N 1
ATOM 1581 C CA . ARG A 1 190 ? -3.436 11.495 18.410 1.00 93.31 190 ARG A CA 1
ATOM 1582 C C . ARG A 1 190 ? -1.963 11.303 18.058 1.00 93.31 190 ARG A C 1
ATOM 1584 O O . ARG A 1 190 ? -1.326 12.254 17.622 1.00 93.31 190 ARG A O 1
ATOM 1591 N N . GLN A 1 191 ? -1.429 10.090 18.213 1.00 94.88 191 GLN A N 1
ATOM 1592 C CA . GLN A 1 191 ? -0.058 9.775 17.796 1.00 94.88 191 GLN A CA 1
ATOM 1593 C C . GLN A 1 191 ? 0.120 10.005 16.287 1.00 94.88 191 GLN A C 1
ATOM 1595 O O . GLN A 1 191 ? 1.081 10.662 15.891 1.00 94.88 191 GLN A O 1
ATOM 1600 N N . ALA A 1 192 ? -0.831 9.556 15.459 1.00 96.44 192 ALA A N 1
ATOM 1601 C CA . ALA A 1 192 ? -0.819 9.820 14.020 1.00 96.44 192 ALA A CA 1
ATOM 1602 C C . ALA A 1 192 ? -0.824 11.327 13.708 1.00 96.44 192 ALA A C 1
ATOM 1604 O O . ALA A 1 192 ? -0.035 11.781 12.883 1.00 96.44 192 ALA A O 1
ATOM 1605 N N . GLU A 1 193 ? -1.652 12.119 14.400 1.00 95.62 193 GLU A N 1
ATOM 1606 C CA . GLU A 1 193 ? -1.672 13.580 14.237 1.00 95.62 193 GLU A CA 1
ATOM 1607 C C . GLU A 1 193 ? -0.326 14.222 14.580 1.00 95.62 193 GLU A C 1
ATOM 1609 O O . GLU A 1 193 ? 0.158 15.067 13.829 1.00 95.62 193 GLU A O 1
ATOM 1614 N N . VAL A 1 194 ? 0.284 13.854 15.710 1.00 95.69 194 VAL A N 1
ATOM 1615 C CA . VAL A 1 194 ? 1.575 14.414 16.142 1.00 95.69 194 VAL A CA 1
ATOM 1616 C C . VAL A 1 194 ? 2.654 14.144 15.096 1.00 95.69 194 VAL A C 1
ATOM 1618 O O . VAL A 1 194 ? 3.358 15.071 14.700 1.00 95.69 194 VAL A O 1
ATOM 1621 N N . ILE A 1 195 ? 2.738 12.909 14.600 1.00 95.81 195 ILE A N 1
ATOM 1622 C CA . ILE A 1 195 ? 3.719 12.526 13.579 1.00 95.81 195 ILE A CA 1
ATOM 1623 C C . ILE A 1 195 ? 3.450 13.275 12.266 1.00 95.81 195 ILE A C 1
ATOM 1625 O O . ILE A 1 195 ? 4.373 13.848 11.693 1.00 95.81 195 ILE A O 1
ATOM 1629 N N . ALA A 1 196 ? 2.191 13.365 11.825 1.00 96.00 196 ALA A N 1
ATOM 1630 C CA . ALA A 1 196 ? 1.831 14.110 10.617 1.00 96.00 196 ALA A CA 1
ATOM 1631 C C . ALA A 1 196 ? 2.220 15.600 10.708 1.00 96.00 196 ALA A C 1
ATOM 1633 O O . ALA A 1 196 ? 2.662 16.182 9.716 1.00 96.00 196 ALA A O 1
ATOM 1634 N N . ASN A 1 197 ? 2.102 16.214 11.896 1.00 95.44 197 ASN A N 1
ATOM 1635 C CA . ASN A 1 197 ? 2.586 17.577 12.146 1.00 95.44 197 ASN A CA 1
ATOM 1636 C C . ASN A 1 197 ? 4.116 17.666 12.068 1.00 95.44 197 ASN A C 1
ATOM 1638 O O . ASN A 1 197 ? 4.623 18.582 11.428 1.00 95.44 197 ASN A O 1
ATOM 1642 N N . MET A 1 198 ? 4.852 16.718 12.660 1.00 95.38 198 MET A N 1
ATOM 1643 C CA . MET A 1 198 ? 6.321 16.672 12.560 1.00 95.38 198 MET A CA 1
ATOM 1644 C C . MET A 1 198 ? 6.797 16.561 11.103 1.00 95.38 198 MET A C 1
ATOM 1646 O O . MET A 1 198 ? 7.808 17.154 10.738 1.00 95.38 198 MET A O 1
ATOM 1650 N N . LEU A 1 199 ? 6.045 15.837 10.269 1.00 93.69 199 LEU A N 1
ATOM 1651 C CA . LEU A 1 199 ? 6.322 15.637 8.845 1.00 93.69 199 LEU A CA 1
ATOM 1652 C C . LEU A 1 199 ? 5.766 16.747 7.932 1.00 93.69 199 LEU A C 1
ATOM 1654 O O . LEU A 1 199 ? 5.933 16.670 6.717 1.00 93.69 199 LEU A O 1
ATOM 1658 N N . ASN A 1 200 ? 5.098 17.771 8.478 1.00 94.44 200 ASN A N 1
ATOM 1659 C CA . ASN A 1 200 ? 4.442 18.848 7.721 1.00 94.44 200 ASN A CA 1
ATOM 1660 C C . ASN A 1 200 ? 3.448 18.357 6.644 1.00 94.44 200 ASN A C 1
ATOM 1662 O O . ASN A 1 200 ? 3.294 18.967 5.585 1.00 94.44 200 ASN A O 1
ATOM 1666 N N . GLN A 1 201 ? 2.731 17.261 6.906 1.00 92.19 201 GLN A N 1
ATOM 1667 C CA . GLN A 1 201 ? 1.763 16.681 5.970 1.00 92.19 201 GLN A CA 1
ATOM 1668 C C . GLN A 1 201 ? 0.396 17.391 6.069 1.00 92.19 201 GLN A C 1
ATOM 1670 O O . GLN A 1 201 ? -0.567 16.833 6.594 1.00 92.19 201 GLN A O 1
ATOM 1675 N N . THR A 1 202 ? 0.286 18.628 5.569 1.00 93.69 202 THR A N 1
ATOM 1676 C CA . THR A 1 202 ? -0.886 19.518 5.758 1.00 93.69 202 THR A CA 1
ATOM 1677 C C . THR A 1 202 ? -2.234 18.852 5.476 1.00 93.69 202 THR A C 1
ATOM 1679 O O . THR A 1 202 ? -3.133 18.899 6.315 1.00 93.69 202 THR A O 1
ATOM 1682 N N . VAL A 1 203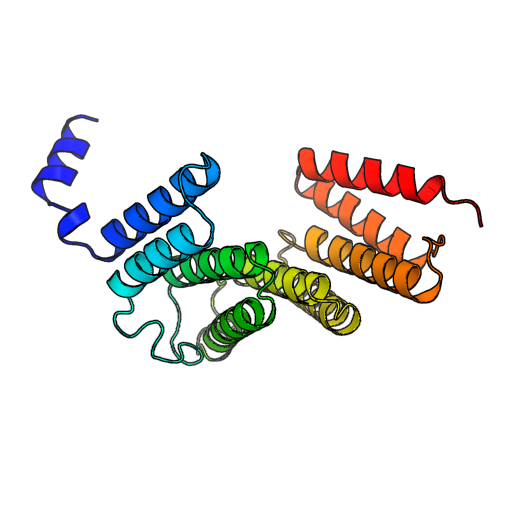 ? -2.363 18.171 4.333 1.00 93.31 203 VAL A N 1
ATOM 1683 C CA . VAL A 1 203 ? -3.607 17.487 3.938 1.00 93.31 203 VAL A CA 1
ATOM 1684 C C . VAL A 1 203 ? -3.980 16.391 4.938 1.00 93.31 203 VAL A C 1
ATOM 1686 O O . VAL A 1 203 ? -5.141 16.263 5.328 1.00 93.31 203 VAL A O 1
ATOM 1689 N N . LEU A 1 204 ? -2.993 15.614 5.394 1.00 93.38 204 LEU A N 1
ATOM 1690 C CA . LEU A 1 204 ? -3.235 14.550 6.359 1.00 93.38 204 LEU A CA 1
ATOM 1691 C C . LEU A 1 204 ? -3.594 15.115 7.737 1.00 93.38 204 LEU A C 1
ATOM 1693 O O . LEU A 1 204 ? -4.501 14.605 8.387 1.00 93.38 204 LEU A O 1
ATOM 1697 N N . ILE A 1 205 ? -2.937 16.194 8.169 1.00 95.56 205 ILE A N 1
ATOM 1698 C CA . ILE A 1 205 ? -3.247 16.871 9.435 1.00 95.56 205 ILE A CA 1
ATOM 1699 C C . ILE A 1 205 ? -4.717 17.307 9.460 1.00 95.56 205 ILE A C 1
ATOM 1701 O O . ILE A 1 205 ? -5.408 17.092 10.457 1.00 95.56 205 ILE A O 1
ATOM 1705 N N . GLU A 1 206 ? -5.215 17.901 8.374 1.00 95.06 206 GLU A N 1
ATOM 1706 C CA . GLU A 1 206 ? -6.623 18.293 8.270 1.00 95.06 206 GLU A CA 1
ATOM 1707 C C . GLU A 1 206 ? -7.568 17.094 8.330 1.00 95.06 206 GLU A C 1
ATOM 1709 O O . GLU A 1 206 ? -8.572 17.136 9.048 1.00 95.06 206 GLU A O 1
ATOM 1714 N N . PHE A 1 207 ? -7.243 16.022 7.606 1.00 96.25 207 PHE A N 1
ATOM 1715 C CA . PHE A 1 207 ? -8.010 14.781 7.627 1.00 96.25 207 PHE A CA 1
ATOM 1716 C C . PHE A 1 207 ? -8.102 14.196 9.043 1.00 96.25 207 PHE A C 1
ATOM 1718 O O . PHE A 1 207 ? -9.204 13.940 9.532 1.00 96.25 207 PHE A O 1
ATOM 1725 N N . LEU A 1 208 ? -6.967 14.043 9.731 1.00 95.81 208 LEU A N 1
ATOM 1726 C CA . LEU A 1 208 ? -6.911 13.450 11.067 1.00 95.81 208 LEU A CA 1
ATOM 1727 C C . LEU A 1 208 ? -7.651 14.314 12.100 1.00 95.81 208 LEU A C 1
ATOM 1729 O O . LEU A 1 208 ? -8.439 13.784 12.883 1.00 95.81 208 LEU A O 1
ATOM 1733 N N . LYS A 1 209 ? -7.508 15.647 12.039 1.00 93.25 209 LYS A N 1
ATOM 1734 C CA . LYS A 1 209 ? -8.251 16.575 12.911 1.00 93.25 209 LYS A CA 1
ATOM 1735 C C . LYS A 1 209 ? -9.762 16.461 12.721 1.00 93.25 209 LYS A C 1
ATOM 1737 O O . LYS A 1 209 ? -10.495 16.404 13.710 1.00 93.25 209 LYS A O 1
ATOM 1742 N N . LYS A 1 210 ? -10.235 16.420 11.469 1.00 93.88 210 LYS A N 1
ATOM 1743 C CA . LYS A 1 210 ? -11.662 16.230 11.154 1.00 93.88 210 LYS A CA 1
ATOM 1744 C C . LYS A 1 210 ? -12.160 14.882 11.675 1.00 93.88 210 LYS A C 1
ATOM 1746 O O . LYS A 1 210 ? -13.227 14.824 12.285 1.00 93.88 210 LYS A O 1
ATOM 1751 N N . HIS A 1 211 ? -11.368 13.824 11.495 1.00 93.31 211 HIS A N 1
ATOM 1752 C CA . HIS A 1 211 ? -11.683 12.497 12.014 1.00 93.31 211 HIS A CA 1
ATOM 1753 C C . HIS A 1 211 ? -11.826 12.530 13.544 1.00 93.31 211 HIS A C 1
ATOM 1755 O O . HIS A 1 211 ? -12.856 12.126 14.083 1.00 93.31 211 HIS A O 1
ATOM 1761 N N . ARG A 1 212 ? -10.855 13.099 14.264 1.00 90.31 212 ARG A N 1
ATOM 1762 C CA . ARG A 1 212 ? -10.918 13.204 15.727 1.00 90.31 212 ARG A CA 1
ATOM 1763 C C . ARG A 1 212 ? -12.150 13.974 16.202 1.00 90.31 212 ARG A C 1
ATOM 1765 O O . ARG A 1 212 ? -12.850 13.503 17.091 1.00 90.31 212 ARG A O 1
ATOM 1772 N N . GLN A 1 213 ? -12.460 15.109 15.573 1.00 90.12 213 GLN A N 1
ATOM 1773 C CA . GLN A 1 213 ? -13.656 15.898 15.895 1.00 90.12 213 GLN A CA 1
ATOM 1774 C C . GLN A 1 213 ? -14.958 15.115 15.691 1.00 90.12 213 GLN A C 1
ATOM 1776 O O . GLN A 1 213 ? -15.905 15.294 16.455 1.00 90.12 213 GLN A O 1
ATOM 1781 N N . MET A 1 214 ? -15.030 14.259 14.668 1.00 90.00 214 MET A N 1
ATOM 1782 C CA . MET A 1 214 ? -16.168 13.360 14.467 1.00 90.00 214 MET A CA 1
ATOM 1783 C C . MET A 1 214 ? -16.280 12.352 15.619 1.00 90.00 214 MET A C 1
ATOM 1785 O O . MET A 1 214 ? -17.373 12.158 16.145 1.00 90.00 214 MET A O 1
ATOM 1789 N N . LEU A 1 215 ? -15.169 11.744 16.043 1.00 85.25 215 LEU A N 1
ATOM 1790 C CA . LEU A 1 215 ? -15.161 10.759 17.131 1.00 85.25 215 LEU A CA 1
ATOM 1791 C C . LEU A 1 215 ? -15.460 11.378 18.501 1.00 85.25 215 LEU A C 1
ATOM 1793 O O . LEU A 1 215 ? -16.108 10.746 19.331 1.00 85.25 215 LEU A O 1
ATOM 1797 N N . ASP A 1 216 ? -15.033 12.618 18.739 1.00 83.25 216 ASP A N 1
ATOM 1798 C CA . ASP A 1 216 ? -15.312 13.332 19.989 1.00 83.25 216 ASP A CA 1
ATOM 1799 C C . ASP A 1 216 ? -16.809 13.606 20.195 1.00 83.25 216 ASP A C 1
ATOM 1801 O O . ASP A 1 216 ? -17.252 13.695 21.340 1.00 83.25 216 ASP A O 1
ATOM 1805 N N . LYS A 1 217 ? -17.591 13.674 19.107 1.00 85.69 217 LYS A N 1
ATOM 1806 C CA . LYS A 1 217 ? -19.054 13.842 19.134 1.00 85.69 217 LYS A CA 1
ATOM 1807 C C . LYS A 1 217 ? 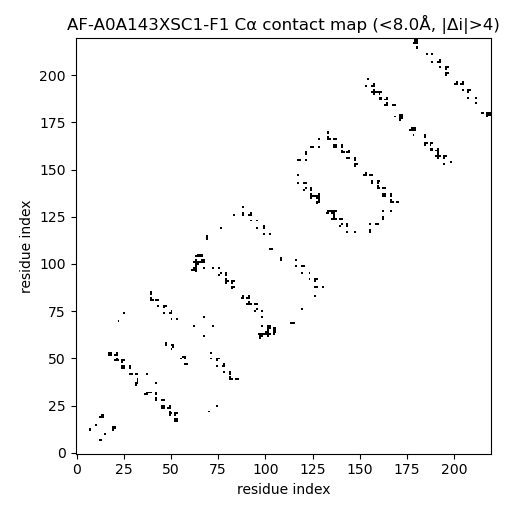-19.818 12.559 19.470 1.00 85.69 217 LYS A C 1
ATOM 1809 O O . LYS A 1 217 ? -21.025 12.627 19.684 1.00 85.69 217 LYS A O 1
ATOM 1814 N N . ILE A 1 218 ? -19.154 11.403 19.504 1.00 83.31 218 ILE A N 1
ATOM 1815 C CA . ILE A 1 218 ? -19.789 10.138 19.882 1.00 83.31 218 ILE A CA 1
ATOM 1816 C C . ILE A 1 218 ? -19.997 10.146 21.399 1.00 83.31 218 ILE A C 1
ATOM 1818 O O . ILE A 1 218 ? -19.056 9.954 22.173 1.00 83.31 218 ILE A O 1
ATOM 1822 N N . THR A 1 219 ? -21.235 10.392 21.818 1.00 63.81 219 THR A N 1
ATOM 1823 C CA . THR A 1 219 ? -21.697 10.213 23.197 1.00 63.81 219 THR A CA 1
ATOM 1824 C C . THR A 1 219 ? -21.913 8.725 23.501 1.00 63.81 219 THR A C 1
ATOM 1826 O O . THR A 1 219 ? -22.253 7.951 22.606 1.00 63.81 219 THR A O 1
ATOM 1829 N N . HIS A 1 220 ? -21.622 8.337 24.750 1.00 60.28 220 HIS A N 1
ATOM 1830 C CA . HIS A 1 220 ? -21.550 6.953 25.248 1.00 60.28 220 HIS A CA 1
ATOM 1831 C C . HIS A 1 220 ? -22.764 6.076 24.904 1.00 60.28 220 HIS A C 1
ATOM 1833 O O . HIS A 1 220 ? -23.905 6.511 25.168 1.00 60.28 220 HIS A O 1
#

Radius of gyration: 20.11 Å; Cα contacts (8 Å, |Δi|>4): 240; chains: 1; bounding box: 46×39×56 Å